Protein AF-A0A4S4LTD1-F1 (afdb_monomer_lite)

Structure (mmCIF, N/CA/C/O backbone):
data_AF-A0A4S4LTD1-F1
#
_entry.id   AF-A0A4S4LTD1-F1
#
loop_
_atom_site.group_PDB
_atom_site.id
_atom_site.type_symbol
_atom_site.label_atom_id
_atom_site.label_alt_id
_atom_site.label_comp_id
_atom_site.label_asym_id
_atom_site.label_entity_id
_atom_site.label_seq_id
_atom_site.pdbx_PDB_ins_code
_atom_site.Cartn_x
_atom_site.Cartn_y
_atom_site.Cartn_z
_atom_site.occupancy
_atom_site.B_iso_or_equiv
_atom_site.auth_seq_id
_atom_site.auth_comp_id
_atom_site.auth_asym_id
_atom_site.auth_atom_id
_atom_site.pdbx_PDB_model_num
ATOM 1 N N . MET A 1 1 ? -10.539 11.863 -0.160 1.00 62.84 1 MET A N 1
ATOM 2 C CA . MET A 1 1 ? -9.659 10.677 -0.014 1.00 62.84 1 MET A CA 1
ATOM 3 C C . MET A 1 1 ? -9.911 9.703 -1.154 1.00 62.84 1 MET A C 1
ATOM 5 O O . MET A 1 1 ? -11.044 9.626 -1.612 1.00 62.84 1 MET A O 1
ATOM 9 N N . ILE A 1 2 ? -8.894 8.943 -1.573 1.00 83.25 2 ILE A N 1
ATOM 10 C CA . ILE A 1 2 ? -8.996 7.973 -2.678 1.00 83.25 2 ILE A CA 1
ATOM 11 C C . ILE A 1 2 ? -10.036 6.868 -2.417 1.00 83.25 2 ILE A C 1
ATOM 13 O O . ILE A 1 2 ? -10.767 6.506 -3.326 1.00 83.25 2 ILE A O 1
ATOM 17 N N . ALA A 1 3 ? -10.186 6.401 -1.172 1.00 84.94 3 ALA A N 1
ATOM 18 C CA . ALA A 1 3 ? -11.131 5.336 -0.818 1.00 84.94 3 ALA A CA 1
ATOM 19 C C . ALA A 1 3 ? -12.598 5.679 -1.143 1.00 84.94 3 ALA A C 1
ATOM 21 O O . ALA A 1 3 ? -13.330 4.832 -1.649 1.00 84.94 3 ALA A O 1
ATOM 22 N N . LEU A 1 4 ? -13.011 6.934 -0.926 1.00 85.94 4 LEU A N 1
ATOM 23 C CA . LEU A 1 4 ? -14.359 7.403 -1.274 1.00 85.94 4 LEU A CA 1
ATOM 24 C C . LEU A 1 4 ? -14.576 7.414 -2.788 1.00 85.94 4 LEU A C 1
ATOM 26 O O . LEU A 1 4 ? -15.616 6.972 -3.261 1.00 85.94 4 LEU A O 1
ATOM 30 N N . PHE A 1 5 ? -13.573 7.861 -3.548 1.00 88.94 5 PHE A N 1
ATOM 31 C CA . PHE A 1 5 ? -13.622 7.822 -5.009 1.00 88.94 5 PHE A CA 1
ATOM 32 C C . PHE A 1 5 ? -13.743 6.381 -5.526 1.00 88.94 5 PHE A C 1
ATOM 34 O O . PHE A 1 5 ? -14.599 6.096 -6.356 1.00 88.94 5 PHE A O 1
ATOM 41 N N . LEU A 1 6 ? -12.937 5.458 -4.989 1.00 88.44 6 LEU A N 1
ATOM 42 C CA . LEU A 1 6 ? -12.991 4.037 -5.348 1.00 88.44 6 LEU A CA 1
ATOM 43 C C . LEU A 1 6 ? -14.348 3.405 -5.004 1.00 88.44 6 LEU A C 1
ATOM 45 O O . LEU A 1 6 ? -14.851 2.595 -5.779 1.00 88.44 6 LEU A O 1
ATOM 49 N N . SER A 1 7 ? -14.941 3.781 -3.869 1.00 88.62 7 SER A N 1
ATOM 50 C CA . SER A 1 7 ? -16.256 3.284 -3.440 1.00 88.62 7 SER A CA 1
ATOM 51 C C . SER A 1 7 ? -17.365 3.779 -4.359 1.00 88.62 7 SER A C 1
ATOM 53 O O . SER A 1 7 ? -18.156 2.982 -4.848 1.00 88.62 7 SER A O 1
ATOM 55 N N . HIS A 1 8 ? -17.361 5.074 -4.671 1.00 90.75 8 HIS A N 1
ATOM 56 C CA . HIS A 1 8 ? -18.335 5.672 -5.576 1.00 90.75 8 HIS A CA 1
ATOM 57 C C . HIS A 1 8 ? -18.272 5.055 -6.983 1.00 90.75 8 HIS A C 1
ATOM 59 O O . HIS A 1 8 ? -19.298 4.683 -7.541 1.00 90.75 8 HIS A O 1
ATOM 65 N N . MET A 1 9 ? -17.063 4.852 -7.523 1.00 90.00 9 MET A N 1
ATOM 66 C CA . MET A 1 9 ? -16.860 4.130 -8.788 1.00 90.00 9 MET A CA 1
ATOM 67 C C . MET A 1 9 ? -17.498 2.733 -8.759 1.00 90.00 9 MET A C 1
ATOM 69 O O . MET A 1 9 ? -18.161 2.335 -9.715 1.00 90.00 9 MET A O 1
ATOM 73 N N . TYR A 1 10 ? -17.315 2.002 -7.658 1.00 90.81 10 TYR A N 1
ATOM 74 C CA . TYR A 1 10 ? -17.865 0.659 -7.498 1.00 90.81 10 TYR A CA 1
ATOM 75 C C . TYR A 1 10 ? -19.398 0.659 -7.444 1.00 90.81 10 TYR A C 1
ATOM 77 O O . TYR A 1 10 ? -20.027 -0.170 -8.097 1.00 90.81 10 TYR A O 1
ATOM 85 N N . GLU A 1 11 ? -20.003 1.599 -6.713 1.00 90.44 11 GLU A N 1
ATOM 86 C CA . GLU A 1 11 ? -21.464 1.750 -6.625 1.00 90.44 11 GLU A CA 1
ATOM 87 C C . GLU A 1 11 ? -22.107 2.053 -7.986 1.00 90.44 11 GLU A C 1
ATOM 89 O O . GLU A 1 11 ? -23.220 1.610 -8.260 1.00 90.44 11 GLU A O 1
ATOM 94 N N . GLU A 1 12 ? -21.386 2.734 -8.875 1.00 93.00 12 GLU A N 1
ATOM 95 C CA . GLU A 1 12 ? -21.801 2.977 -10.260 1.00 93.00 12 GLU A CA 1
ATOM 96 C C . GLU A 1 12 ? -21.514 1.800 -11.212 1.00 93.00 12 GLU A C 1
ATOM 98 O O . GLU A 1 12 ? -21.673 1.923 -12.427 1.00 93.00 12 GLU A O 1
ATOM 103 N N . GLY A 1 13 ? -21.059 0.659 -10.690 1.00 87.50 13 GLY A N 1
ATOM 104 C CA . GLY A 1 13 ? -20.737 -0.532 -11.477 1.00 87.50 13 GLY A CA 1
ATOM 105 C C . GLY A 1 13 ? -19.420 -0.436 -12.255 1.00 87.50 13 GLY A C 1
ATOM 106 O O . GLY A 1 13 ? -19.176 -1.246 -13.150 1.00 87.50 13 GLY A O 1
ATOM 107 N N . ARG A 1 14 ? -18.554 0.537 -11.937 1.00 87.69 14 ARG A N 1
ATOM 108 C CA . ARG A 1 14 ? -17.248 0.721 -12.585 1.00 87.69 14 ARG A CA 1
ATOM 109 C C . ARG A 1 14 ? -16.154 0.013 -11.785 1.00 87.69 14 ARG A C 1
ATOM 111 O O . ARG A 1 14 ? -15.687 0.502 -10.756 1.00 87.69 14 ARG A O 1
ATOM 118 N N . LEU A 1 15 ? -15.732 -1.148 -12.281 1.00 86.44 15 LEU A N 1
ATOM 119 C CA . LEU A 1 15 ? -14.640 -1.935 -11.700 1.00 86.44 15 LEU A CA 1
ATOM 120 C C . LEU A 1 15 ? -13.267 -1.456 -12.184 1.00 86.44 15 LEU A C 1
ATOM 122 O O . LEU A 1 15 ? -13.142 -0.840 -13.242 1.00 86.44 15 LEU A O 1
ATOM 126 N N . ILE A 1 16 ? -12.230 -1.758 -11.402 1.00 88.06 16 ILE A N 1
ATOM 127 C CA . ILE A 1 16 ? -10.854 -1.363 -11.708 1.00 88.06 16 ILE A CA 1
ATOM 128 C C . ILE A 1 16 ? -10.097 -2.542 -12.304 1.00 88.06 16 ILE A C 1
ATOM 130 O O . ILE A 1 16 ? -9.999 -3.609 -11.706 1.00 88.06 16 ILE A O 1
ATOM 134 N N . THR A 1 17 ? -9.526 -2.316 -13.482 1.00 89.88 17 THR A N 1
ATOM 135 C CA . THR A 1 17 ? -8.736 -3.313 -14.212 1.00 89.88 17 THR A CA 1
ATOM 136 C C . THR A 1 17 ? -7.292 -3.393 -13.736 1.00 89.88 17 THR A C 1
ATOM 138 O O . THR A 1 17 ? -6.656 -4.437 -13.845 1.00 89.88 17 THR A O 1
ATOM 141 N N . GLY A 1 18 ? -6.748 -2.307 -13.188 1.00 91.00 18 GLY A N 1
ATOM 142 C CA . GLY A 1 18 ? -5.367 -2.310 -12.738 1.00 91.00 18 GLY A CA 1
ATOM 143 C C . GLY A 1 18 ? -4.981 -1.129 -11.871 1.00 91.00 18 GLY A C 1
ATOM 144 O O . GLY A 1 18 ? -5.566 -0.049 -11.958 1.00 91.00 18 GLY A O 1
ATOM 145 N N . VAL A 1 19 ? -3.960 -1.348 -11.049 1.00 92.75 19 VAL A N 1
ATOM 146 C CA . VAL A 1 19 ? -3.344 -0.337 -10.190 1.00 92.75 19 VAL A CA 1
ATOM 147 C C . VAL A 1 19 ? -1.862 -0.260 -10.525 1.00 92.75 19 VAL A C 1
ATOM 149 O O . VAL A 1 19 ? -1.170 -1.275 -10.569 1.00 92.75 19 VAL A O 1
ATOM 152 N N . ILE A 1 20 ? -1.363 0.954 -10.750 1.00 94.94 20 ILE A N 1
ATOM 153 C CA . ILE A 1 20 ? 0.058 1.198 -10.998 1.00 94.94 20 ILE A CA 1
ATOM 154 C C . ILE A 1 20 ? 0.653 1.866 -9.762 1.00 94.94 20 ILE A C 1
ATOM 156 O O . ILE A 1 20 ? 0.270 2.980 -9.406 1.00 94.94 20 ILE A O 1
ATOM 160 N N . PHE A 1 21 ? 1.612 1.200 -9.124 1.00 94.19 21 PHE A N 1
ATOM 161 C CA . PHE A 1 21 ? 2.424 1.769 -8.056 1.00 94.19 21 PHE A CA 1
ATOM 162 C C . PHE A 1 21 ? 3.759 2.246 -8.628 1.00 94.19 21 PHE A C 1
ATOM 164 O O . PHE A 1 21 ? 4.514 1.456 -9.189 1.00 94.19 21 PHE A O 1
ATOM 171 N N . LEU A 1 22 ? 4.066 3.534 -8.488 1.00 93.81 22 LEU A N 1
ATOM 172 C CA . LEU A 1 22 ? 5.309 4.115 -8.997 1.00 93.81 22 LEU A CA 1
ATOM 173 C C . LEU A 1 22 ? 6.374 4.182 -7.903 1.00 93.81 22 LEU A C 1
ATOM 175 O O . LEU A 1 22 ? 6.113 4.675 -6.806 1.00 93.81 22 LEU A O 1
ATOM 179 N N . TYR A 1 23 ? 7.591 3.746 -8.226 1.00 93.75 23 TYR A N 1
ATOM 180 C CA . TYR A 1 23 ? 8.742 3.801 -7.325 1.00 93.75 23 TYR A CA 1
ATOM 181 C C . TYR A 1 23 ? 9.971 4.395 -8.021 1.00 93.75 23 TYR A C 1
ATOM 183 O O . TYR A 1 23 ? 10.278 4.032 -9.153 1.00 93.75 23 TYR A O 1
ATOM 191 N N . ARG A 1 24 ? 10.706 5.288 -7.351 1.00 92.75 24 ARG A N 1
ATOM 192 C CA . ARG A 1 24 ? 11.930 5.890 -7.902 1.00 92.75 24 ARG A CA 1
ATOM 193 C C . ARG A 1 24 ? 13.130 5.003 -7.610 1.00 92.75 24 ARG A C 1
ATOM 195 O O . ARG A 1 24 ? 13.521 4.864 -6.458 1.00 92.75 24 ARG A O 1
ATOM 202 N N . ILE A 1 25 ? 13.766 4.460 -8.645 1.00 94.69 25 ILE A N 1
ATOM 203 C CA . ILE A 1 25 ? 14.959 3.615 -8.469 1.00 94.69 25 ILE A CA 1
ATOM 204 C C . ILE A 1 25 ? 16.193 4.418 -8.014 1.00 94.69 25 ILE A C 1
ATOM 206 O O . ILE A 1 25 ? 17.148 3.863 -7.465 1.00 94.69 25 ILE A O 1
ATOM 210 N N . SER A 1 26 ? 16.174 5.738 -8.231 1.00 90.38 26 SER A N 1
ATOM 211 C CA . SER A 1 26 ? 17.246 6.650 -7.831 1.00 90.38 26 SER A CA 1
ATOM 212 C C . SER A 1 26 ? 17.345 6.832 -6.315 1.00 90.38 26 SER A C 1
ATOM 214 O O . SER A 1 26 ? 18.426 7.168 -5.822 1.00 90.38 26 SER A O 1
ATOM 216 N N . ASP A 1 27 ? 16.289 6.514 -5.560 1.00 86.56 27 ASP A N 1
ATOM 217 C CA . ASP A 1 27 ? 16.299 6.601 -4.102 1.00 86.56 27 ASP A CA 1
ATOM 218 C C . ASP A 1 27 ? 17.326 5.623 -3.507 1.00 86.56 27 ASP A C 1
ATOM 220 O O . ASP A 1 27 ? 17.307 4.419 -3.751 1.00 86.56 27 ASP A O 1
ATOM 224 N N . VAL A 1 28 ? 18.270 6.162 -2.727 1.00 78.81 28 VAL A N 1
ATOM 225 C CA . VAL A 1 28 ? 19.400 5.398 -2.158 1.00 78.81 28 VAL A CA 1
ATOM 226 C C . VAL A 1 28 ? 18.937 4.394 -1.103 1.00 78.81 28 VAL A C 1
ATOM 228 O O . VAL A 1 28 ? 19.603 3.392 -0.853 1.00 78.81 28 VAL A O 1
ATOM 231 N N . ARG A 1 29 ? 17.804 4.672 -0.457 1.00 80.38 29 ARG A N 1
ATOM 232 C CA . ARG A 1 29 ? 17.188 3.822 0.560 1.00 80.38 29 ARG A CA 1
ATOM 233 C C . ARG A 1 29 ? 15.687 3.836 0.337 1.00 80.38 29 ARG A C 1
ATOM 235 O O . ARG A 1 29 ? 15.124 4.893 0.060 1.00 80.38 29 ARG A O 1
ATOM 242 N N . ILE A 1 30 ? 15.028 2.697 0.534 1.00 80.25 30 ILE A N 1
ATOM 243 C CA . ILE A 1 30 ? 13.586 2.734 0.762 1.00 80.25 30 ILE A CA 1
ATOM 244 C C . ILE A 1 30 ? 13.368 3.397 2.130 1.00 80.25 30 ILE A C 1
ATOM 246 O O . ILE A 1 30 ? 13.955 2.970 3.130 1.00 80.25 30 ILE A O 1
ATOM 250 N N . SER A 1 31 ? 12.553 4.444 2.182 1.00 81.00 31 SER A N 1
ATOM 251 C CA . SER A 1 31 ? 12.142 5.028 3.456 1.00 81.00 31 SER A CA 1
ATOM 252 C C . SER A 1 31 ? 11.029 4.192 4.087 1.00 81.00 31 SER A C 1
ATOM 254 O O . SER A 1 31 ? 10.291 3.480 3.395 1.00 81.00 31 SER A O 1
ATOM 256 N N . ASP A 1 32 ? 10.866 4.307 5.404 1.00 80.31 32 ASP A N 1
ATOM 257 C CA . ASP A 1 32 ? 9.738 3.685 6.103 1.00 80.31 32 ASP A CA 1
ATOM 258 C C . ASP A 1 32 ? 8.396 4.228 5.604 1.00 80.31 32 ASP A C 1
ATOM 260 O O . ASP A 1 32 ? 7.431 3.471 5.486 1.00 80.31 32 ASP A O 1
ATOM 264 N N . ALA A 1 33 ? 8.357 5.502 5.201 1.00 81.75 33 ALA A N 1
ATOM 265 C CA . ALA A 1 33 ? 7.201 6.105 4.550 1.00 81.75 33 ALA A CA 1
ATOM 266 C C . ALA A 1 33 ? 6.852 5.385 3.238 1.00 81.75 33 ALA A C 1
ATOM 268 O O . ALA A 1 33 ? 5.697 5.018 3.032 1.00 81.75 33 ALA A O 1
ATOM 269 N N . THR A 1 34 ? 7.832 5.099 2.372 1.00 83.12 34 THR A N 1
ATOM 270 C CA . THR A 1 34 ? 7.581 4.354 1.128 1.00 83.12 34 THR A CA 1
ATOM 271 C C . THR A 1 34 ? 7.126 2.922 1.396 1.00 83.12 34 THR A C 1
ATOM 273 O O . THR A 1 34 ? 6.191 2.458 0.741 1.00 83.12 34 THR A O 1
ATOM 276 N N . ARG A 1 35 ? 7.722 2.232 2.380 1.00 84.81 35 ARG A N 1
ATOM 277 C CA . ARG A 1 35 ? 7.264 0.892 2.793 1.00 84.81 35 ARG A CA 1
ATOM 278 C C . ARG A 1 35 ? 5.817 0.926 3.271 1.00 84.81 35 ARG A C 1
ATOM 280 O O . ARG A 1 35 ? 5.022 0.093 2.846 1.00 84.81 35 ARG A O 1
ATOM 287 N N . ARG A 1 36 ? 5.463 1.897 4.119 1.00 84.56 36 ARG A N 1
ATOM 288 C CA . ARG A 1 36 ? 4.096 2.070 4.628 1.00 84.56 36 ARG A CA 1
ATOM 289 C C . ARG A 1 36 ? 3.119 2.382 3.499 1.00 84.56 36 ARG A C 1
ATOM 291 O O . ARG A 1 36 ? 2.055 1.779 3.443 1.00 84.56 36 ARG A O 1
ATOM 298 N N . ASN A 1 37 ? 3.498 3.245 2.558 1.00 86.44 37 ASN A N 1
ATOM 299 C CA . ASN A 1 37 ? 2.664 3.553 1.396 1.00 86.44 37 ASN A CA 1
ATOM 300 C C . ASN A 1 37 ? 2.435 2.327 0.506 1.00 86.44 37 ASN A C 1
ATOM 302 O O . ASN A 1 37 ? 1.332 2.120 0.003 1.00 86.44 37 ASN A O 1
ATOM 306 N N . PHE A 1 38 ? 3.460 1.493 0.325 1.00 88.62 38 PHE A N 1
ATOM 307 C CA . PHE A 1 38 ? 3.310 0.254 -0.425 1.00 88.62 38 PHE A CA 1
ATOM 308 C C . PHE A 1 38 ? 2.419 -0.754 0.310 1.00 88.62 38 PHE A C 1
ATOM 310 O O . PHE A 1 38 ? 1.501 -1.295 -0.301 1.00 88.62 38 PHE A O 1
ATOM 317 N N . ARG A 1 39 ? 2.605 -0.940 1.626 1.00 89.00 39 ARG A N 1
ATOM 318 C CA . ARG A 1 39 ? 1.704 -1.769 2.445 1.00 89.00 39 ARG A CA 1
ATOM 319 C C . ARG A 1 39 ? 0.262 -1.287 2.358 1.00 89.00 39 ARG A C 1
ATOM 321 O O . ARG A 1 39 ? -0.638 -2.094 2.147 1.00 89.00 39 ARG A O 1
ATOM 328 N N . LEU A 1 40 ? 0.038 0.023 2.426 1.00 88.75 40 LEU A N 1
ATOM 329 C CA . LEU A 1 40 ? -1.285 0.606 2.235 1.00 88.75 40 LEU A CA 1
ATOM 330 C C . LEU A 1 40 ? -1.862 0.271 0.852 1.00 88.75 40 LEU A C 1
ATOM 332 O O . LEU A 1 40 ? -3.018 -0.130 0.763 1.00 88.75 40 LEU A O 1
ATOM 336 N N . CYS A 1 41 ? -1.067 0.386 -0.215 1.00 89.25 41 CYS A N 1
ATOM 337 C CA . CYS A 1 41 ? -1.477 -0.011 -1.564 1.00 89.25 41 CYS A CA 1
ATOM 338 C C . CYS A 1 41 ? -1.899 -1.490 -1.617 1.00 89.25 41 CYS A C 1
ATOM 340 O O . CYS A 1 41 ? -2.968 -1.806 -2.145 1.00 89.25 41 CYS A O 1
ATOM 342 N N . GLN A 1 42 ? -1.120 -2.381 -0.993 1.00 90.88 42 GLN A N 1
ATOM 343 C CA . GLN A 1 42 ? -1.461 -3.802 -0.880 1.00 90.88 42 GLN A CA 1
ATOM 344 C C . GLN A 1 42 ? -2.793 -3.999 -0.148 1.00 90.88 42 GLN A C 1
ATOM 346 O O . GLN A 1 42 ? -3.665 -4.706 -0.646 1.00 90.88 42 GLN A O 1
ATOM 351 N N . LYS A 1 43 ? -2.996 -3.320 0.990 1.00 91.50 43 LYS A N 1
ATOM 352 C CA . LYS A 1 43 ? -4.242 -3.410 1.770 1.00 91.50 43 LYS A CA 1
ATOM 353 C C . LYS A 1 43 ? -5.457 -2.837 1.044 1.00 91.50 43 LYS A C 1
ATOM 355 O O . LYS A 1 43 ? -6.552 -3.361 1.215 1.00 91.50 43 LYS A O 1
ATOM 360 N N . LEU A 1 44 ? -5.281 -1.797 0.229 1.00 90.62 44 LEU A N 1
ATOM 361 C CA . LEU A 1 44 ? -6.354 -1.231 -0.591 1.00 90.62 44 LEU A CA 1
ATOM 362 C C . LEU A 1 44 ? -6.801 -2.204 -1.683 1.00 90.62 44 LEU A C 1
ATOM 364 O O . LEU A 1 44 ? -8.003 -2.365 -1.896 1.00 90.62 44 LEU A O 1
ATOM 368 N N . CYS A 1 45 ? -5.847 -2.840 -2.365 1.00 90.88 45 CYS A N 1
ATOM 369 C CA . CYS A 1 45 ? -6.144 -3.755 -3.463 1.00 90.88 45 CYS A CA 1
ATOM 370 C C . CYS A 1 45 ? -6.644 -5.115 -2.962 1.00 90.88 45 CYS A C 1
ATOM 372 O O . CYS A 1 45 ? -7.588 -5.660 -3.536 1.00 90.88 45 CYS A O 1
ATOM 374 N N . GLY A 1 46 ? -6.062 -5.614 -1.870 1.00 89.94 46 GLY A N 1
ATOM 375 C CA . GLY A 1 46 ? -6.266 -6.960 -1.346 1.00 89.94 46 GLY A CA 1
ATOM 376 C C . GLY A 1 46 ? -5.285 -7.967 -1.941 1.00 89.94 46 GLY A C 1
ATOM 377 O O . GLY A 1 46 ? -4.945 -7.893 -3.121 1.00 89.94 46 GLY A O 1
ATOM 378 N N . ASP A 1 47 ? -4.868 -8.931 -1.123 1.00 82.38 47 ASP A N 1
ATOM 379 C CA . ASP A 1 47 ? -3.854 -9.933 -1.481 1.00 82.38 47 ASP A CA 1
ATOM 380 C C . ASP A 1 47 ? -4.279 -10.804 -2.684 1.00 82.38 47 ASP A C 1
ATOM 382 O O . ASP A 1 47 ? -3.450 -11.264 -3.463 1.00 82.38 47 ASP A O 1
ATOM 386 N N . THR A 1 48 ? -5.587 -10.986 -2.898 1.00 81.44 48 THR A N 1
ATOM 387 C CA . THR A 1 48 ? -6.132 -11.766 -4.024 1.00 81.44 48 THR A CA 1
ATOM 388 C C . THR A 1 48 ? -6.051 -11.053 -5.371 1.00 81.44 48 THR A C 1
ATOM 390 O O . THR A 1 48 ? -6.176 -11.705 -6.398 1.00 81.44 48 THR A O 1
ATOM 393 N N . ASN A 1 49 ? -5.858 -9.731 -5.381 1.00 87.62 49 ASN A N 1
ATOM 394 C CA . ASN A 1 49 ? -5.922 -8.905 -6.591 1.00 87.62 49 ASN A CA 1
ATOM 395 C C . ASN A 1 49 ? -4.546 -8.351 -6.987 1.00 87.62 49 ASN A C 1
ATOM 397 O O . ASN A 1 49 ? -4.453 -7.400 -7.767 1.00 87.62 49 ASN A O 1
ATOM 401 N N . MET A 1 50 ? -3.465 -8.901 -6.426 1.00 92.12 50 MET A N 1
ATOM 402 C CA . MET A 1 50 ? -2.105 -8.462 -6.743 1.00 92.12 50 MET A CA 1
ATOM 403 C C . MET A 1 50 ? -1.746 -8.701 -8.211 1.00 92.12 50 MET A C 1
ATOM 405 O O . MET A 1 50 ? -0.943 -7.952 -8.758 1.00 92.12 50 MET A O 1
ATOM 409 N N . GLU A 1 51 ? -2.397 -9.646 -8.894 1.00 92.75 51 GLU A N 1
ATOM 410 C CA . GLU A 1 51 ? -2.247 -9.824 -10.341 1.00 92.75 51 GLU A CA 1
ATOM 411 C C . GLU A 1 51 ? -2.641 -8.577 -11.149 1.00 92.75 51 GLU A C 1
ATOM 413 O O . GLU A 1 51 ? -2.073 -8.338 -12.211 1.00 92.75 51 GLU A O 1
ATOM 418 N N . ASN A 1 52 ? -3.535 -7.720 -10.645 1.00 93.38 52 ASN A N 1
ATOM 419 C CA . ASN A 1 52 ? -3.915 -6.450 -11.272 1.00 93.38 52 ASN A CA 1
ATOM 420 C C . ASN A 1 52 ? -2.982 -5.288 -10.876 1.00 93.38 52 ASN A C 1
ATOM 422 O O . ASN A 1 52 ? -3.231 -4.140 -11.250 1.00 93.38 52 ASN A O 1
ATOM 426 N N . VAL A 1 53 ? -1.906 -5.550 -10.129 1.00 94.25 53 VAL A N 1
ATOM 427 C CA . VAL A 1 53 ? -0.961 -4.529 -9.668 1.00 94.25 53 VAL A CA 1
ATOM 428 C C . VAL A 1 53 ? 0.323 -4.566 -10.493 1.00 94.25 53 VAL A C 1
ATOM 430 O O . VAL A 1 53 ? 0.978 -5.599 -10.640 1.00 94.25 53 VAL A O 1
ATOM 433 N N . VAL A 1 54 ? 0.722 -3.401 -10.997 1.00 96.19 54 VAL A N 1
ATOM 434 C CA . VAL A 1 54 ? 2.027 -3.185 -11.625 1.00 96.19 54 VAL A CA 1
ATOM 435 C C . VAL A 1 54 ? 2.835 -2.213 -10.780 1.00 96.19 54 VAL A C 1
ATOM 437 O O . VAL A 1 54 ? 2.434 -1.077 -10.543 1.00 96.19 54 VAL A O 1
ATOM 440 N N . ILE A 1 55 ? 4.009 -2.652 -10.354 1.00 96.12 55 ILE A N 1
ATOM 441 C CA . ILE A 1 55 ? 5.023 -1.845 -9.694 1.00 96.12 55 ILE A CA 1
ATOM 442 C C . ILE A 1 55 ? 5.964 -1.340 -10.786 1.00 96.12 55 ILE A C 1
ATOM 444 O O . ILE A 1 55 ? 6.756 -2.096 -11.345 1.00 96.12 55 ILE A O 1
ATOM 448 N N . ALA A 1 56 ? 5.858 -0.060 -11.122 1.00 97.00 56 ALA A N 1
ATOM 449 C CA . ALA A 1 56 ? 6.653 0.567 -12.164 1.00 97.00 56 ALA A CA 1
ATOM 450 C C . ALA A 1 56 ? 7.793 1.391 -11.549 1.00 97.00 56 ALA A C 1
ATOM 452 O O . ALA A 1 56 ? 7.572 2.418 -10.901 1.00 97.00 56 ALA A O 1
ATOM 453 N N . THR A 1 57 ? 9.030 0.947 -11.769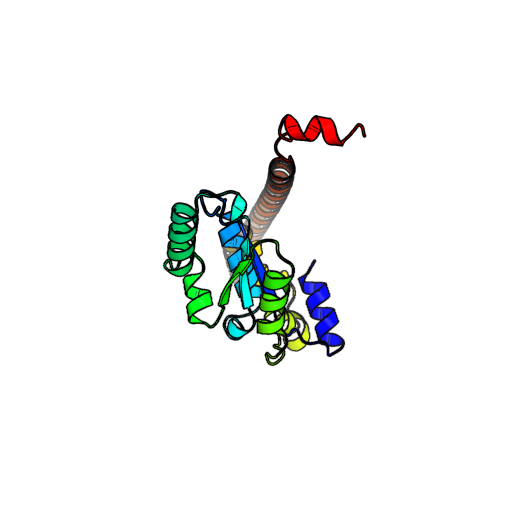 1.00 96.12 57 THR A N 1
ATOM 454 C CA . THR A 1 57 ? 10.233 1.673 -11.355 1.00 96.12 57 THR A CA 1
ATOM 455 C C . THR A 1 57 ? 10.563 2.765 -12.370 1.00 96.12 57 THR A C 1
ATOM 457 O O . THR A 1 57 ? 10.582 2.519 -13.574 1.00 96.12 57 THR A O 1
ATOM 460 N N . ASN A 1 58 ? 10.819 3.986 -11.913 1.00 95.12 58 ASN A N 1
ATOM 461 C CA . ASN A 1 58 ? 11.172 5.136 -12.748 1.00 95.12 58 ASN A CA 1
ATOM 462 C C . ASN A 1 58 ? 12.473 5.796 -12.245 1.00 95.12 58 ASN A C 1
ATOM 464 O O . ASN A 1 58 ? 13.162 5.244 -11.397 1.00 95.12 58 ASN A O 1
ATOM 468 N N . MET A 1 59 ? 12.838 6.961 -12.782 1.00 93.69 59 MET A N 1
ATOM 469 C CA . MET A 1 59 ? 14.110 7.676 -12.533 1.00 93.69 59 MET A CA 1
ATOM 470 C C . MET A 1 59 ? 15.380 6.901 -12.911 1.00 93.69 59 MET A C 1
ATOM 472 O O . MET A 1 59 ? 16.464 7.209 -12.429 1.00 93.69 59 MET A O 1
ATOM 476 N N . TRP A 1 60 ? 15.273 5.964 -13.857 1.00 95.06 60 TRP A N 1
ATOM 477 C CA . TRP A 1 60 ? 16.403 5.178 -14.368 1.00 95.06 60 TRP A CA 1
ATOM 478 C C . TRP A 1 60 ? 17.536 6.017 -14.979 1.00 95.06 60 TRP A C 1
ATOM 480 O O . TRP A 1 60 ? 18.682 5.601 -14.930 1.00 95.06 60 TRP A O 1
ATOM 490 N N . GLY A 1 61 ? 17.245 7.215 -15.498 1.00 92.88 61 GLY A N 1
ATOM 491 C CA . GLY A 1 61 ? 18.269 8.139 -16.009 1.00 92.88 61 GLY A CA 1
ATOM 492 C C . GLY A 1 61 ? 19.052 8.904 -14.931 1.00 92.88 61 GLY A C 1
ATOM 493 O O . GLY A 1 61 ? 19.906 9.711 -15.274 1.00 92.88 61 GLY A O 1
ATOM 494 N N . GLN A 1 62 ? 18.739 8.704 -13.645 1.00 92.50 62 GLN A N 1
ATOM 495 C CA . GLN A 1 62 ? 19.375 9.398 -12.513 1.00 92.50 62 GLN A CA 1
ATOM 496 C C . GLN A 1 62 ? 20.257 8.477 -11.658 1.00 92.50 62 GLN A C 1
ATOM 498 O O . GLN A 1 62 ? 20.749 8.892 -10.611 1.00 92.50 62 GLN A O 1
ATOM 503 N N . VAL A 1 63 ? 20.425 7.221 -12.062 1.00 93.38 63 VAL A N 1
ATOM 504 C CA . VAL A 1 63 ? 21.259 6.243 -11.366 1.00 93.38 63 VAL A CA 1
ATOM 505 C C . VAL A 1 63 ? 22.151 5.546 -12.381 1.00 93.38 63 VAL A C 1
ATOM 507 O O . VAL A 1 63 ? 21.772 5.386 -13.540 1.00 93.38 63 VAL A O 1
ATOM 510 N N . ASP A 1 64 ? 23.333 5.133 -11.939 1.00 95.94 64 ASP A N 1
ATOM 511 C CA . ASP A 1 64 ? 24.170 4.240 -12.727 1.00 95.94 64 ASP A CA 1
ATOM 512 C C . ASP A 1 64 ? 23.405 2.932 -13.054 1.00 95.94 64 ASP A C 1
ATOM 514 O O . ASP A 1 64 ? 22.721 2.406 -12.164 1.00 95.94 64 ASP A O 1
ATOM 518 N N . PRO A 1 65 ? 23.467 2.408 -14.295 1.00 94.81 65 PRO A N 1
ATOM 519 C CA . PRO A 1 65 ? 22.702 1.229 -14.700 1.00 94.81 65 PRO A CA 1
ATOM 520 C C . PRO A 1 65 ? 22.935 -0.009 -13.828 1.00 94.81 65 PRO A C 1
ATOM 522 O O . PRO A 1 65 ? 21.966 -0.702 -13.503 1.00 94.81 65 PRO A O 1
ATOM 525 N N . ASP A 1 66 ? 24.177 -0.264 -13.412 1.00 96.38 66 ASP A N 1
ATOM 526 C CA . ASP A 1 66 ? 24.524 -1.442 -12.613 1.00 96.38 66 ASP A CA 1
ATOM 527 C C . ASP A 1 66 ? 24.001 -1.287 -11.183 1.00 96.38 66 ASP A C 1
ATOM 529 O O . ASP A 1 66 ? 23.414 -2.211 -10.611 1.00 96.38 66 ASP A O 1
ATOM 533 N N . VAL A 1 67 ? 24.114 -0.076 -10.627 1.00 94.62 67 VAL A N 1
ATOM 534 C CA . VAL A 1 67 ? 23.540 0.259 -9.317 1.00 94.62 67 VAL A CA 1
ATOM 535 C C . VAL A 1 67 ? 22.013 0.151 -9.343 1.00 94.62 67 VAL A C 1
ATOM 537 O O . VAL A 1 67 ? 21.417 -0.415 -8.424 1.00 94.62 67 VAL A O 1
ATOM 540 N N . GLY A 1 68 ? 21.363 0.668 -10.387 1.00 95.31 68 GLY A N 1
ATOM 541 C CA . GLY A 1 68 ? 19.913 0.583 -10.560 1.00 95.31 68 GLY A CA 1
ATOM 542 C C . GLY A 1 68 ? 19.427 -0.862 -10.681 1.00 95.31 68 GLY A C 1
ATOM 543 O O . GLY A 1 68 ? 18.449 -1.238 -10.034 1.00 95.31 68 GLY A O 1
ATOM 544 N N . ALA A 1 69 ? 20.137 -1.694 -11.449 1.00 96.00 69 ALA A N 1
ATOM 545 C CA . ALA A 1 69 ? 19.827 -3.115 -11.588 1.00 96.00 69 ALA A CA 1
ATOM 546 C C . ALA A 1 69 ? 19.985 -3.872 -10.259 1.00 96.00 69 ALA A C 1
ATOM 548 O O . ALA A 1 69 ? 19.103 -4.647 -9.888 1.00 96.00 69 ALA A O 1
ATOM 549 N N . ALA A 1 70 ? 21.055 -3.608 -9.503 1.00 94.94 70 ALA A N 1
ATOM 550 C CA . ALA A 1 70 ? 21.252 -4.199 -8.180 1.00 94.94 70 ALA A CA 1
ATOM 551 C C . ALA A 1 70 ? 20.125 -3.820 -7.203 1.00 94.94 70 ALA A C 1
ATOM 553 O O . ALA A 1 70 ? 19.618 -4.681 -6.482 1.00 94.94 70 ALA A O 1
ATOM 554 N N . ARG A 1 71 ? 19.677 -2.556 -7.216 1.00 94.56 71 ARG A N 1
ATOM 555 C CA . ARG A 1 71 ? 18.538 -2.097 -6.401 1.00 94.56 71 ARG A CA 1
ATOM 556 C C . ARG A 1 71 ? 17.229 -2.761 -6.807 1.00 94.56 71 ARG A C 1
ATOM 558 O O . ARG A 1 71 ? 16.463 -3.162 -5.940 1.00 94.56 71 ARG A O 1
ATOM 565 N N . GLU A 1 72 ? 16.961 -2.899 -8.102 1.00 95.75 72 GLU A N 1
ATOM 566 C CA . GLU A 1 72 ? 15.754 -3.580 -8.583 1.00 95.75 72 GLU A CA 1
ATOM 567 C C . GLU A 1 72 ? 15.712 -5.044 -8.128 1.00 95.75 72 GLU A C 1
ATOM 569 O O . GLU A 1 72 ? 14.683 -5.502 -7.627 1.00 95.75 72 GLU A O 1
ATOM 574 N N . LEU A 1 73 ? 16.842 -5.752 -8.223 1.00 95.19 73 LEU A N 1
ATOM 575 C CA . LEU A 1 73 ? 16.975 -7.113 -7.703 1.00 95.19 73 LEU A CA 1
ATOM 576 C C . LEU A 1 73 ? 16.716 -7.163 -6.196 1.00 95.19 73 LEU A C 1
ATOM 578 O O . LEU A 1 73 ? 15.994 -8.036 -5.719 1.00 95.19 73 LEU A O 1
ATOM 582 N N . GLU A 1 74 ? 17.261 -6.209 -5.443 1.00 93.31 74 GLU A N 1
ATOM 583 C CA . GLU A 1 74 ? 17.035 -6.114 -4.004 1.00 93.31 74 GLU A CA 1
ATOM 584 C C . GLU A 1 74 ? 15.545 -5.924 -3.676 1.00 93.31 74 GLU A C 1
ATOM 586 O O . GLU A 1 74 ? 15.003 -6.651 -2.839 1.00 93.31 74 GLU A O 1
ATOM 591 N N . LEU A 1 75 ? 14.873 -4.997 -4.373 1.00 92.94 75 LEU A N 1
ATOM 592 C CA . LEU A 1 75 ? 13.440 -4.705 -4.237 1.00 92.94 75 LEU A CA 1
ATOM 593 C C . LEU A 1 75 ? 12.570 -5.936 -4.507 1.00 92.94 75 LEU A C 1
ATOM 595 O O . LEU A 1 75 ? 11.587 -6.161 -3.795 1.00 92.94 75 LEU A O 1
ATOM 599 N N . ALA A 1 76 ? 12.944 -6.743 -5.500 1.00 94.81 76 ALA A N 1
ATOM 600 C CA . ALA A 1 76 ? 12.248 -7.976 -5.848 1.00 94.81 76 ALA A CA 1
ATOM 601 C C . ALA A 1 76 ? 12.532 -9.135 -4.873 1.00 94.81 76 ALA A C 1
ATOM 603 O O . ALA A 1 76 ? 11.701 -10.030 -4.729 1.00 94.81 76 ALA A O 1
ATOM 604 N N . ALA A 1 77 ? 13.689 -9.138 -4.203 1.00 93.38 77 ALA A N 1
ATOM 605 C CA . ALA A 1 77 ? 14.168 -10.288 -3.437 1.00 93.38 77 ALA A CA 1
ATOM 606 C C . ALA A 1 77 ? 13.810 -10.274 -1.944 1.00 93.38 77 ALA A C 1
ATOM 608 O O . ALA A 1 77 ? 13.797 -11.347 -1.332 1.00 93.38 77 ALA A O 1
ATOM 609 N N . LYS A 1 78 ? 13.547 -9.109 -1.336 1.00 90.00 78 LYS A N 1
ATOM 610 C CA . LYS A 1 78 ? 13.314 -9.005 0.118 1.00 90.00 78 LYS A CA 1
ATOM 611 C C . LYS A 1 78 ? 11.831 -8.962 0.482 1.00 90.00 78 LYS A C 1
ATOM 613 O O . LYS A 1 78 ? 11.080 -8.150 -0.053 1.00 90.00 78 LYS A O 1
ATOM 618 N N . ASP A 1 79 ? 11.449 -9.738 1.498 1.00 87.56 79 ASP A N 1
ATOM 619 C CA . ASP A 1 79 ? 10.076 -9.781 2.037 1.00 87.56 79 ASP A CA 1
ATOM 620 C C . ASP A 1 79 ? 9.624 -8.452 2.654 1.00 87.56 79 ASP A C 1
ATOM 622 O O . ASP A 1 79 ? 8.436 -8.173 2.760 1.00 87.56 79 ASP A O 1
ATOM 626 N N . THR A 1 80 ? 10.573 -7.593 3.025 1.00 83.44 80 THR A N 1
ATOM 627 C CA . THR A 1 80 ? 10.273 -6.247 3.532 1.00 83.44 80 THR A CA 1
ATOM 628 C C . THR A 1 80 ? 10.001 -5.222 2.418 1.00 83.44 80 THR A C 1
ATOM 630 O O . THR A 1 80 ? 9.697 -4.066 2.724 1.00 83.44 80 THR A O 1
ATOM 633 N N . PHE A 1 81 ? 10.142 -5.619 1.146 1.00 88.25 81 PHE A N 1
ATOM 634 C CA . PHE A 1 81 ? 9.930 -4.796 -0.048 1.00 88.25 81 PHE A CA 1
ATOM 635 C C . PHE A 1 81 ? 8.784 -5.360 -0.909 1.00 88.25 81 PHE A C 1
ATOM 637 O O . PHE A 1 81 ? 7.678 -5.551 -0.410 1.00 88.25 81 PHE A O 1
ATOM 644 N N . PHE A 1 82 ? 9.017 -5.598 -2.206 1.00 92.25 82 PHE A N 1
ATOM 645 C CA . PHE A 1 82 ? 7.975 -5.960 -3.166 1.00 92.25 82 PHE A CA 1
ATOM 646 C C . PHE A 1 82 ? 7.788 -7.464 -3.319 1.00 92.25 82 PHE A C 1
ATOM 648 O O . PHE A 1 82 ? 6.746 -7.882 -3.819 1.00 92.25 82 PHE A O 1
ATOM 655 N N . ARG A 1 83 ? 8.731 -8.283 -2.833 1.00 93.25 83 ARG A N 1
ATOM 656 C CA . ARG A 1 83 ? 8.664 -9.748 -2.920 1.00 93.25 83 ARG A CA 1
ATOM 657 C C . ARG A 1 83 ? 7.293 -10.337 -2.564 1.00 93.25 83 ARG A C 1
ATOM 659 O O . ARG A 1 83 ? 6.812 -11.141 -3.359 1.00 93.25 83 ARG A O 1
ATOM 666 N N . PRO A 1 84 ? 6.619 -9.948 -1.461 1.00 92.12 84 PRO A N 1
ATOM 667 C CA . PRO A 1 84 ? 5.325 -10.539 -1.127 1.00 92.12 84 PRO A CA 1
ATOM 668 C C . PRO A 1 84 ? 4.256 -10.271 -2.193 1.00 92.12 84 PRO A C 1
ATOM 670 O O . PRO A 1 84 ? 3.479 -11.162 -2.511 1.00 92.12 84 PRO A O 1
ATOM 673 N N . ALA A 1 85 ? 4.249 -9.074 -2.789 1.00 92.75 85 ALA A N 1
ATOM 674 C CA . ALA A 1 85 ? 3.317 -8.739 -3.865 1.00 92.75 85 ALA A CA 1
ATOM 675 C C . ALA A 1 85 ? 3.646 -9.499 -5.154 1.00 92.75 85 ALA A C 1
ATOM 677 O O . ALA A 1 85 ? 2.745 -9.985 -5.832 1.00 92.75 85 ALA A O 1
ATOM 678 N N . LEU A 1 86 ? 4.938 -9.635 -5.476 1.00 94.94 86 LEU A N 1
ATOM 679 C CA . LEU A 1 86 ? 5.386 -10.382 -6.654 1.00 94.94 86 LEU A CA 1
ATOM 680 C C . LEU A 1 86 ? 5.006 -11.866 -6.554 1.00 94.94 86 LEU A C 1
ATOM 682 O O . LEU A 1 86 ? 4.562 -12.450 -7.537 1.00 94.94 86 LEU A O 1
ATOM 686 N N . LEU A 1 87 ? 5.101 -12.462 -5.359 1.00 94.50 87 LEU A N 1
ATOM 687 C CA . LEU A 1 87 ? 4.644 -13.836 -5.107 1.00 94.50 87 LEU A CA 1
ATOM 688 C C . LEU A 1 87 ? 3.128 -14.009 -5.287 1.00 94.50 87 LEU A C 1
ATOM 690 O O . LEU A 1 87 ? 2.677 -15.113 -5.577 1.00 94.50 87 LEU A O 1
ATOM 694 N N . GLN A 1 88 ? 2.353 -12.934 -5.139 1.00 92.94 88 GLN A N 1
ATOM 695 C CA . GLN A 1 88 ? 0.902 -12.913 -5.343 1.00 92.94 88 GLN A CA 1
ATOM 696 C C . GLN A 1 88 ? 0.505 -12.472 -6.768 1.00 92.94 88 GLN A C 1
ATOM 698 O O . GLN A 1 88 ? -0.671 -12.250 -7.042 1.00 92.94 88 GLN A O 1
ATOM 703 N N . GLY A 1 89 ? 1.467 -12.352 -7.691 1.00 93.25 89 GLY A N 1
ATOM 704 C CA . GLY A 1 89 ? 1.208 -12.090 -9.110 1.00 93.25 89 GLY A CA 1
ATOM 705 C C . GLY A 1 89 ? 1.394 -10.641 -9.562 1.00 93.25 89 GLY A C 1
ATOM 706 O O . GLY A 1 89 ? 1.211 -10.358 -10.748 1.00 93.25 89 GLY A O 1
ATOM 707 N N . ALA A 1 90 ? 1.796 -9.726 -8.672 1.00 94.88 90 ALA A N 1
ATOM 708 C CA . ALA A 1 90 ? 2.149 -8.370 -9.086 1.00 94.88 90 ALA A CA 1
ATOM 709 C C . ALA A 1 90 ? 3.362 -8.376 -10.026 1.00 94.88 90 ALA A C 1
ATOM 711 O O . ALA A 1 90 ? 4.256 -9.217 -9.926 1.00 94.88 90 ALA A O 1
ATOM 712 N N . GLN A 1 91 ? 3.416 -7.403 -10.931 1.00 95.50 91 GLN A N 1
ATOM 713 C CA . GLN A 1 91 ? 4.504 -7.283 -11.904 1.00 95.50 91 GLN A CA 1
ATOM 714 C C . GLN A 1 91 ? 5.455 -6.154 -11.515 1.00 95.50 91 GLN A C 1
ATOM 716 O O . GLN A 1 91 ? 5.002 -5.063 -11.186 1.00 95.50 91 GLN A O 1
ATOM 721 N N . LEU A 1 92 ? 6.766 -6.385 -11.608 1.00 96.38 92 LEU A N 1
ATOM 722 C CA . LEU A 1 92 ? 7.786 -5.339 -11.496 1.00 96.38 92 LEU A CA 1
ATOM 723 C C . LEU A 1 92 ? 8.297 -4.985 -12.894 1.00 96.38 92 LEU A C 1
ATOM 725 O O . LEU A 1 92 ? 8.780 -5.857 -13.612 1.00 96.38 92 LEU A O 1
ATOM 729 N N . VAL A 1 93 ? 8.180 -3.719 -13.289 1.00 96.56 93 VAL A N 1
ATOM 730 C CA . VAL A 1 93 ? 8.523 -3.256 -14.643 1.00 96.56 93 VAL A CA 1
ATOM 731 C C . VAL A 1 93 ? 9.277 -1.932 -14.610 1.00 96.56 93 VAL A C 1
ATOM 733 O O . VAL A 1 93 ? 9.071 -1.106 -13.723 1.00 96.56 93 VAL A O 1
ATOM 736 N N . ARG A 1 94 ? 10.121 -1.691 -15.618 1.00 96.81 94 ARG A N 1
ATOM 737 C CA . ARG A 1 94 ? 10.881 -0.442 -15.760 1.00 96.81 94 ARG A CA 1
ATOM 738 C C . ARG A 1 94 ? 10.155 0.556 -16.658 1.00 96.81 94 ARG A C 1
ATOM 740 O O . ARG A 1 94 ? 9.912 0.291 -17.837 1.00 96.81 94 ARG A O 1
ATOM 747 N N . HIS A 1 95 ? 9.873 1.740 -16.128 1.00 96.62 95 HIS A N 1
ATOM 748 C CA . HIS A 1 95 ? 9.417 2.891 -16.894 1.00 96.62 95 HIS A CA 1
ATOM 749 C C . HIS A 1 95 ? 10.594 3.814 -17.237 1.00 96.62 95 HIS A C 1
ATOM 751 O O . HIS A 1 95 ? 11.222 4.412 -16.364 1.00 96.62 95 HIS A O 1
ATOM 757 N N . HIS A 1 96 ? 10.864 3.972 -18.533 1.00 92.38 96 HIS A N 1
ATOM 758 C CA . HIS A 1 96 ? 12.033 4.691 -19.049 1.00 92.38 96 HIS A CA 1
ATOM 759 C C . HIS A 1 96 ? 11.720 6.143 -19.458 1.00 92.38 96 HIS A C 1
ATOM 761 O O . HIS A 1 96 ? 12.421 6.702 -20.293 1.00 92.38 96 HIS A O 1
ATOM 767 N N . TYR A 1 97 ? 10.640 6.743 -18.937 1.00 90.00 97 TYR A N 1
ATOM 768 C CA . TYR A 1 97 ? 10.133 8.067 -19.356 1.00 90.00 97 TYR A CA 1
ATOM 769 C C . TYR A 1 97 ? 9.812 8.194 -20.847 1.00 90.00 97 TYR A C 1
ATOM 771 O O . TYR A 1 97 ? 9.772 9.288 -21.402 1.00 90.00 97 TYR A O 1
ATOM 779 N N . THR A 1 98 ? 9.547 7.071 -21.510 1.00 94.56 98 THR A N 1
ATOM 780 C CA . THR A 1 98 ? 9.134 7.053 -22.912 1.00 94.56 98 THR A CA 1
ATOM 781 C C . THR A 1 98 ? 7.661 6.703 -23.031 1.00 94.56 98 THR A C 1
ATOM 783 O O . THR A 1 98 ? 7.144 5.877 -22.270 1.00 94.56 98 THR A O 1
ATOM 786 N N . LEU A 1 99 ? 7.000 7.258 -24.050 1.00 95.25 99 LEU A N 1
ATOM 787 C CA . LEU A 1 99 ? 5.625 6.895 -24.397 1.00 95.25 99 LEU A CA 1
ATOM 788 C C . LEU A 1 99 ? 5.478 5.385 -24.645 1.00 95.25 99 LEU A C 1
ATOM 790 O O . LEU A 1 99 ? 4.482 4.794 -24.242 1.00 95.25 99 LEU A O 1
ATOM 794 N N . GLY A 1 100 ? 6.482 4.756 -25.266 1.00 96.06 100 GLY A N 1
ATOM 795 C CA . GLY A 1 100 ? 6.500 3.310 -25.502 1.00 96.06 100 GLY A CA 1
ATOM 796 C C . GLY A 1 100 ? 6.448 2.509 -24.201 1.00 96.06 100 GLY A C 1
ATOM 797 O O . GLY A 1 100 ? 5.574 1.664 -24.039 1.00 96.06 100 GLY A O 1
ATOM 798 N N . SER A 1 101 ? 7.312 2.825 -23.230 1.00 94.25 101 SER A N 1
ATOM 799 C CA . SER A 1 101 ? 7.290 2.125 -21.938 1.00 94.25 101 SER A CA 1
ATOM 800 C C . SER A 1 101 ? 5.989 2.358 -21.159 1.00 94.25 101 SER A C 1
ATOM 802 O O . SER A 1 101 ? 5.472 1.418 -20.569 1.00 94.25 101 SER A O 1
ATOM 804 N N . ALA A 1 102 ? 5.413 3.566 -21.205 1.00 94.56 102 ALA A N 1
ATOM 805 C CA . ALA A 1 102 ? 4.114 3.840 -20.585 1.00 94.56 102 ALA A CA 1
ATOM 806 C C . ALA A 1 102 ? 2.977 3.028 -21.231 1.00 94.56 102 ALA A C 1
ATOM 808 O O . ALA A 1 102 ? 2.157 2.444 -20.527 1.00 94.56 102 ALA A O 1
ATOM 809 N N . ARG A 1 103 ? 2.947 2.942 -22.568 1.00 95.69 103 ARG A N 1
ATOM 810 C CA . ARG A 1 103 ? 1.957 2.134 -23.297 1.00 95.69 103 ARG A CA 1
ATOM 811 C C . ARG A 1 103 ? 2.068 0.653 -22.962 1.00 95.69 103 ARG A C 1
ATOM 813 O O . ARG A 1 103 ? 1.040 0.035 -22.723 1.00 95.69 103 ARG A O 1
ATOM 820 N N . ASN A 1 104 ? 3.283 0.115 -22.880 1.00 94.19 104 ASN A N 1
ATOM 821 C CA . ASN A 1 104 ? 3.494 -1.290 -22.528 1.00 94.19 104 ASN A CA 1
ATOM 822 C C . ASN A 1 104 ? 2.963 -1.609 -21.120 1.00 94.19 104 ASN A C 1
ATOM 824 O O . ASN A 1 104 ? 2.346 -2.650 -20.920 1.00 94.19 104 ASN A O 1
ATOM 828 N N . ILE A 1 105 ? 3.155 -0.696 -20.159 1.00 94.75 105 ILE A N 1
ATOM 829 C CA . ILE A 1 105 ? 2.613 -0.832 -18.796 1.00 94.75 105 ILE A CA 1
ATOM 830 C C . ILE A 1 105 ? 1.080 -0.825 -18.810 1.00 94.75 105 ILE A C 1
ATOM 832 O O . ILE A 1 105 ? 0.450 -1.636 -18.142 1.00 94.75 105 ILE A O 1
ATOM 836 N N . LEU A 1 106 ? 0.462 0.079 -19.573 1.00 94.25 106 LEU A N 1
ATOM 837 C CA . LEU A 1 106 ? -0.999 0.129 -19.678 1.00 94.25 106 LEU A CA 1
ATOM 838 C C . LEU A 1 106 ? -1.564 -1.116 -20.375 1.00 94.25 106 LEU A C 1
ATOM 840 O O . LEU A 1 106 ? -2.576 -1.657 -19.938 1.00 94.25 106 LEU A O 1
ATOM 844 N N . GLN A 1 107 ? -0.897 -1.599 -21.425 1.00 92.69 107 GLN A N 1
ATOM 845 C CA . GLN A 1 107 ? -1.287 -2.812 -22.146 1.00 92.69 107 GLN A CA 1
ATOM 846 C C . GLN A 1 107 ? -1.222 -4.058 -21.260 1.00 92.69 107 GLN A C 1
ATOM 848 O O . GLN A 1 107 ? -2.094 -4.911 -21.370 1.00 92.69 107 GLN A O 1
ATOM 853 N N . SER A 1 108 ? -0.270 -4.149 -20.323 1.00 90.75 108 SER A N 1
ATOM 854 C CA . SER A 1 108 ? -0.215 -5.288 -19.393 1.00 90.75 108 SER A CA 1
ATOM 855 C C . SER A 1 108 ? -1.361 -5.317 -18.371 1.00 90.75 108 SER A C 1
ATOM 857 O O . SER A 1 108 ? -1.522 -6.314 -17.661 1.00 90.75 108 SER A O 1
ATOM 859 N N . LEU A 1 109 ? -2.148 -4.239 -18.283 1.00 91.69 109 LEU A N 1
ATOM 860 C CA . LEU A 1 109 ? -3.301 -4.116 -17.394 1.00 91.69 109 LEU A CA 1
ATOM 861 C C . LEU A 1 109 ? -4.639 -4.143 -18.131 1.00 91.69 109 LEU A C 1
ATOM 863 O O . LEU A 1 109 ? -5.605 -4.636 -17.566 1.00 91.69 109 LEU A O 1
ATOM 867 N N . ILE A 1 110 ? -4.723 -3.616 -19.355 1.00 89.94 110 ILE A N 1
ATOM 868 C CA . ILE A 1 110 ? -6.012 -3.388 -20.030 1.00 89.94 110 ILE A CA 1
ATOM 869 C C . ILE A 1 110 ? -6.785 -4.680 -20.328 1.00 89.94 110 ILE A C 1
ATOM 871 O O . ILE A 1 110 ? -8.011 -4.672 -20.275 1.00 89.94 110 ILE A O 1
ATOM 875 N N . ASP A 1 111 ? -6.068 -5.780 -20.574 1.00 86.56 111 ASP A N 1
ATOM 876 C CA . ASP A 1 111 ? -6.650 -7.088 -20.897 1.00 86.56 111 ASP A CA 1
ATOM 877 C C . ASP A 1 111 ? -6.945 -7.940 -19.651 1.00 86.56 111 ASP A C 1
ATOM 879 O O . ASP A 1 111 ? -7.457 -9.056 -19.762 1.00 86.56 111 ASP A O 1
ATOM 883 N N . LYS A 1 112 ? -6.613 -7.450 -18.450 1.00 89.31 112 LYS A N 1
ATOM 884 C CA . LYS A 1 112 ? -6.882 -8.187 -17.213 1.00 89.31 112 LYS A CA 1
ATOM 885 C C . LYS A 1 112 ? -8.371 -8.146 -16.869 1.00 89.31 112 LYS A C 1
ATOM 887 O O . LYS A 1 112 ? -9.044 -7.156 -17.156 1.00 89.31 112 LYS A O 1
ATOM 892 N N . PRO A 1 113 ? -8.913 -9.189 -16.222 1.00 90.69 113 PRO A N 1
ATOM 893 C CA . PRO A 1 113 ? -10.265 -9.118 -15.692 1.00 90.69 113 PRO A CA 1
ATOM 894 C C . PRO A 1 113 ? -10.344 -7.998 -14.637 1.00 90.69 113 PRO A C 1
ATOM 896 O O . PRO A 1 113 ? -9.460 -7.908 -13.778 1.00 90.69 113 PRO A O 1
ATOM 899 N N . PRO A 1 114 ? -11.372 -7.131 -14.677 1.00 90.50 114 PRO A N 1
ATOM 900 C CA . PRO A 1 114 ? -11.583 -6.145 -13.628 1.00 90.50 114 PRO A CA 1
ATOM 901 C C . PRO A 1 114 ? -11.771 -6.811 -12.265 1.00 90.50 114 PRO A C 1
ATOM 903 O O . PRO A 1 114 ? -12.515 -7.783 -12.138 1.00 90.50 114 PRO A O 1
ATOM 906 N N . ALA A 1 115 ? -11.128 -6.257 -11.240 1.00 88.88 115 ALA A N 1
ATOM 907 C CA . ALA A 1 115 ? -11.165 -6.784 -9.885 1.00 88.88 115 ALA A CA 1
ATOM 908 C C . ALA A 1 115 ? -11.931 -5.843 -8.947 1.00 88.88 115 ALA A C 1
ATOM 910 O O . ALA A 1 115 ? -11.905 -4.617 -9.087 1.00 88.88 115 ALA A O 1
ATOM 911 N N . THR A 1 116 ? -12.606 -6.430 -7.957 1.00 91.12 116 THR A N 1
ATOM 912 C CA . THR A 1 116 ? -13.165 -5.669 -6.833 1.00 91.12 116 THR A CA 1
ATOM 913 C C . THR A 1 116 ? -12.077 -5.499 -5.789 1.00 91.12 116 THR A C 1
ATOM 915 O O . THR A 1 116 ? -11.684 -6.479 -5.154 1.00 91.12 116 THR A O 1
ATOM 918 N N . LEU A 1 117 ? -11.594 -4.271 -5.599 1.00 91.75 117 LEU A N 1
ATOM 919 C CA . LEU A 1 117 ? -10.558 -3.992 -4.608 1.00 91.75 117 LEU A CA 1
ATOM 920 C C . LEU A 1 117 ? -11.081 -4.256 -3.189 1.00 91.75 117 LEU A C 1
ATOM 922 O O . LEU A 1 117 ? -12.260 -4.035 -2.900 1.00 91.75 117 LEU A O 1
ATOM 926 N N . GLN A 1 118 ? -10.192 -4.664 -2.281 1.00 93.56 118 GLN A N 1
ATOM 927 C CA . GLN A 1 118 ? -10.526 -4.909 -0.872 1.00 93.56 118 GLN A CA 1
ATOM 928 C C . GLN A 1 118 ? -11.278 -3.728 -0.248 1.00 93.56 118 GLN A C 1
ATOM 930 O O . GLN A 1 118 ? -12.317 -3.922 0.377 1.00 93.56 118 GLN A O 1
ATOM 935 N N . ILE A 1 119 ? -10.800 -2.502 -0.479 1.00 91.88 119 ILE A N 1
ATOM 936 C CA . ILE A 1 119 ? -11.422 -1.295 0.076 1.00 91.88 119 ILE A CA 1
ATOM 937 C C . ILE A 1 119 ? -12.852 -1.068 -0.437 1.00 91.88 119 ILE A C 1
ATOM 939 O O . ILE A 1 119 ? -13.703 -0.588 0.305 1.00 91.88 119 ILE A O 1
ATOM 943 N N . GLN A 1 120 ? -13.136 -1.441 -1.689 1.00 92.25 120 GLN A N 1
ATOM 944 C CA . GLN A 1 120 ? -14.471 -1.321 -2.279 1.00 92.25 120 GLN A CA 1
ATOM 945 C C . GLN A 1 120 ? -15.422 -2.348 -1.662 1.00 92.25 120 GLN A C 1
ATOM 947 O O . GLN A 1 120 ? -16.543 -2.002 -1.294 1.00 92.25 120 GLN A O 1
ATOM 952 N N . ARG A 1 121 ? -14.958 -3.592 -1.480 1.00 92.69 121 ARG A N 1
ATOM 953 C CA . ARG A 1 121 ? -15.732 -4.627 -0.785 1.00 92.69 121 ARG A CA 1
ATOM 954 C C . ARG A 1 121 ? -16.046 -4.209 0.649 1.00 92.69 121 ARG A C 1
ATOM 956 O O . ARG A 1 121 ? -17.200 -4.277 1.054 1.00 92.69 121 ARG A O 1
ATOM 963 N N . GLU A 1 122 ? -15.051 -3.743 1.396 1.00 93.94 122 GLU A N 1
ATOM 964 C CA . GLU A 1 122 ? -15.221 -3.370 2.803 1.00 93.94 122 GLU A CA 1
ATOM 965 C C . GLU A 1 122 ? -16.192 -2.196 2.986 1.00 93.94 122 GLU A C 1
ATOM 967 O O . GLU A 1 122 ? -17.084 -2.265 3.829 1.00 93.94 122 GLU A O 1
ATOM 972 N N . LEU A 1 123 ? -16.057 -1.139 2.182 1.00 92.25 123 LEU A N 1
ATOM 973 C CA . LEU A 1 123 ? -16.886 0.062 2.315 1.00 92.25 123 LEU A CA 1
ATOM 974 C C . LEU A 1 123 ? -18.299 -0.117 1.744 1.00 92.25 123 LEU A C 1
ATOM 976 O O . LEU A 1 123 ? -19.270 0.338 2.347 1.00 92.25 123 LEU A O 1
ATOM 980 N N . VAL A 1 124 ? -18.436 -0.770 0.585 1.00 92.06 124 VAL A N 1
ATOM 981 C CA . VAL A 1 124 ? -19.723 -0.836 -0.128 1.00 92.06 124 VAL A CA 1
ATOM 982 C C . VAL A 1 124 ? -20.505 -2.098 0.219 1.00 92.06 124 VAL A C 1
ATOM 984 O O . VAL A 1 124 ? -21.689 -2.010 0.544 1.00 92.06 124 VAL A O 1
ATOM 987 N N . LEU A 1 125 ? -19.861 -3.269 0.162 1.00 90.44 125 LEU A N 1
ATOM 988 C CA . LEU A 1 125 ? -20.535 -4.556 0.370 1.00 90.44 125 LEU A CA 1
ATOM 989 C C . LEU A 1 125 ? -20.662 -4.895 1.856 1.00 90.44 125 LEU A C 1
ATOM 991 O O . LEU A 1 125 ? -21.737 -5.269 2.314 1.00 90.44 125 LEU A O 1
ATOM 995 N N . GLU A 1 126 ? -19.576 -4.738 2.613 1.00 93.06 126 GLU A N 1
ATOM 996 C CA . GLU A 1 126 ? -19.540 -5.039 4.049 1.00 93.06 126 GLU A CA 1
ATOM 997 C C . GLU A 1 126 ? -20.002 -3.850 4.913 1.00 93.06 126 GLU A C 1
ATOM 999 O O . GLU A 1 126 ? -20.178 -4.015 6.117 1.00 93.06 126 GLU A O 1
ATOM 1004 N N . ARG A 1 127 ? -20.228 -2.670 4.308 1.00 91.38 127 ARG A N 1
ATOM 1005 C CA . ARG A 1 127 ? -20.709 -1.436 4.965 1.00 91.38 127 ARG A CA 1
ATOM 1006 C C . ARG A 1 127 ? -19.875 -1.012 6.183 1.00 91.38 127 ARG A C 1
ATOM 1008 O O . ARG A 1 127 ? -20.409 -0.428 7.124 1.00 91.38 127 ARG A O 1
ATOM 1015 N N . LYS A 1 128 ? -18.571 -1.293 6.161 1.00 90.38 128 LYS A N 1
ATOM 1016 C CA . LYS A 1 128 ? -17.631 -0.874 7.208 1.00 90.38 128 LYS A CA 1
ATOM 1017 C C . LYS A 1 128 ? -17.381 0.626 7.144 1.00 90.38 128 LYS A C 1
ATOM 1019 O O . LYS A 1 128 ? -17.359 1.210 6.060 1.00 90.38 128 LYS A O 1
ATOM 1024 N N . ASP A 1 129 ? -17.104 1.234 8.293 1.00 88.62 129 ASP A N 1
ATOM 1025 C CA . ASP A 1 129 ? -16.531 2.577 8.311 1.00 88.62 129 ASP A CA 1
ATOM 1026 C C . ASP A 1 129 ? -15.088 2.555 7.773 1.00 88.62 129 ASP A C 1
ATOM 1028 O O . ASP A 1 129 ? -14.361 1.568 7.917 1.00 88.62 129 ASP A O 1
ATOM 1032 N N . ILE A 1 130 ? -14.626 3.662 7.178 1.00 87.00 130 ILE A N 1
ATOM 1033 C CA . ILE A 1 130 ? -13.263 3.763 6.630 1.00 87.00 130 ILE A CA 1
ATOM 1034 C C . ILE A 1 130 ? -12.186 3.459 7.674 1.00 87.00 130 ILE A C 1
ATOM 1036 O O . ILE A 1 130 ? -11.158 2.873 7.338 1.00 87.00 130 ILE A O 1
ATOM 1040 N N . THR A 1 131 ? -12.417 3.801 8.940 1.00 85.94 131 THR A N 1
ATOM 1041 C CA . THR A 1 131 ? -11.479 3.520 10.030 1.00 85.94 131 THR A CA 1
ATOM 1042 C C . THR A 1 131 ? -11.414 2.037 10.392 1.00 85.94 131 THR A C 1
ATOM 1044 O O . THR A 1 131 ? -10.420 1.605 10.980 1.00 85.94 131 THR A O 1
ATOM 1047 N N . GLU A 1 132 ? -12.420 1.247 10.010 1.00 86.50 132 GLU A N 1
ATOM 1048 C CA . GLU A 1 132 ? -12.527 -0.192 10.262 1.00 86.50 132 GLU A CA 1
ATOM 1049 C C . GLU A 1 132 ? -11.948 -1.040 9.120 1.00 86.50 132 GLU A C 1
ATOM 1051 O O . GLU A 1 132 ? -11.553 -2.183 9.358 1.00 86.50 132 GLU A O 1
ATOM 1056 N N . THR A 1 133 ? -11.845 -0.479 7.910 1.00 90.69 133 THR A N 1
ATOM 1057 C CA . THR A 1 133 ? -11.227 -1.112 6.726 1.00 90.69 133 THR A CA 1
ATOM 1058 C C . THR A 1 133 ? -9.780 -1.511 6.985 1.00 90.69 133 THR A C 1
ATOM 1060 O O . THR A 1 133 ? -9.071 -0.788 7.685 1.00 90.69 133 THR A O 1
ATOM 1063 N N . VAL A 1 134 ? -9.291 -2.605 6.387 1.00 91.62 134 VAL A N 1
ATOM 1064 C CA . VAL A 1 134 ? -7.902 -3.075 6.589 1.00 91.62 134 VAL A CA 1
ATOM 1065 C C . VAL A 1 134 ? -6.887 -1.985 6.218 1.00 91.62 134 VAL A C 1
ATOM 1067 O O . VAL A 1 134 ? -5.916 -1.765 6.942 1.00 91.62 134 VAL A O 1
ATOM 1070 N N . ALA A 1 135 ? -7.145 -1.239 5.142 1.00 90.06 135 ALA A N 1
ATOM 1071 C CA . ALA A 1 135 ? -6.326 -0.095 4.739 1.00 90.06 135 ALA A CA 1
ATOM 1072 C C . ALA A 1 135 ? -6.371 1.063 5.756 1.00 90.06 135 ALA A C 1
ATOM 1074 O O . ALA A 1 135 ? -5.341 1.665 6.065 1.00 90.06 135 ALA A O 1
ATOM 1075 N N . GLY A 1 136 ? -7.549 1.362 6.310 1.00 88.56 136 GLY A N 1
ATOM 1076 C CA . GLY A 1 136 ? -7.710 2.353 7.373 1.00 88.56 136 GLY A CA 1
ATOM 1077 C C . GLY A 1 136 ? -7.037 1.941 8.683 1.00 88.56 136 GLY A C 1
ATOM 1078 O O . GLY A 1 136 ? -6.542 2.802 9.413 1.00 88.56 136 GLY A O 1
ATOM 1079 N N . GLN A 1 137 ? -6.965 0.638 8.969 1.00 87.75 137 GLN A N 1
ATOM 1080 C CA . GLN A 1 137 ? -6.240 0.118 10.128 1.00 87.75 137 GLN A CA 1
ATOM 1081 C C . GLN A 1 137 ? -4.726 0.284 9.964 1.00 87.75 137 GLN A C 1
ATOM 1083 O O . GLN A 1 137 ? -4.081 0.740 10.903 1.00 87.75 137 GLN A O 1
ATOM 1088 N N . GLU A 1 138 ? -4.183 -0.022 8.779 1.00 86.94 138 GLU A N 1
ATOM 1089 C CA . GLU A 1 138 ? -2.756 0.149 8.454 1.00 86.94 138 GLU A CA 1
ATOM 1090 C C . GLU A 1 138 ? -2.328 1.621 8.566 1.00 86.94 138 GLU A C 1
ATOM 1092 O O . GLU A 1 138 ? -1.310 1.935 9.178 1.00 86.94 138 GLU A O 1
ATOM 1097 N N . LEU A 1 139 ? -3.132 2.552 8.035 1.00 81.38 139 LEU A N 1
ATOM 1098 C CA . LEU A 1 139 ? -2.858 3.992 8.143 1.00 81.38 139 LEU A CA 1
ATOM 1099 C C . LEU A 1 139 ? -2.825 4.481 9.593 1.00 81.38 139 LEU A C 1
ATOM 1101 O O . LEU A 1 139 ? -2.009 5.330 9.948 1.00 81.38 139 LEU A O 1
ATOM 1105 N N . ASN A 1 140 ? -3.719 3.948 10.422 1.00 75.88 140 ASN A N 1
ATOM 1106 C CA . ASN A 1 140 ? -3.870 4.357 11.811 1.00 75.88 140 ASN A CA 1
ATOM 1107 C C . ASN A 1 140 ? -3.111 3.452 12.783 1.00 75.88 140 ASN A C 1
ATOM 1109 O O . ASN A 1 140 ? -3.380 3.528 13.978 1.00 75.88 140 ASN A O 1
ATOM 1113 N N . GLN A 1 141 ? -2.191 2.606 12.314 1.00 73.12 141 GLN A N 1
ATOM 1114 C CA . GLN A 1 141 ? -1.560 1.583 13.147 1.00 73.12 141 GLN A CA 1
ATOM 1115 C C . GLN A 1 141 ? -0.890 2.177 14.395 1.00 73.12 141 GLN A C 1
ATOM 1117 O O . GLN A 1 141 ? -1.206 1.760 15.503 1.00 73.12 141 GLN A O 1
ATOM 1122 N N . GLU A 1 142 ? -0.068 3.218 14.241 1.00 65.81 142 GLU A N 1
ATOM 1123 C CA . GLU A 1 142 ? 0.589 3.892 15.377 1.00 65.81 142 GLU A CA 1
ATOM 1124 C C . GLU A 1 142 ? -0.421 4.492 16.359 1.00 65.81 142 GLU A C 1
ATOM 1126 O O . GLU A 1 142 ? -0.272 4.395 17.572 1.00 65.81 142 GLU A O 1
ATOM 1131 N N . GLN A 1 143 ? -1.496 5.086 15.840 1.00 61.12 143 GLN A N 1
ATOM 1132 C CA . GLN A 1 143 ? -2.533 5.675 16.684 1.00 61.12 143 GLN A CA 1
ATOM 1133 C C . GLN A 1 143 ? -3.345 4.594 17.400 1.00 61.12 143 GLN A C 1
ATOM 1135 O O . GLN A 1 143 ? -3.751 4.770 18.543 1.00 61.12 143 GLN A O 1
ATOM 1140 N N . ARG A 1 144 ? -3.556 3.446 16.754 1.00 64.88 144 ARG A N 1
ATOM 1141 C CA . ARG A 1 144 ? -4.203 2.281 17.356 1.00 64.88 144 ARG A CA 1
ATOM 1142 C C . ARG A 1 144 ? -3.340 1.683 18.453 1.00 64.88 144 ARG A C 1
ATOM 1144 O O . ARG A 1 144 ? -3.876 1.399 19.513 1.00 64.88 144 ARG A O 1
ATOM 1151 N N . GLU A 1 145 ? -2.041 1.518 18.236 1.00 67.62 145 GLU A N 1
ATOM 1152 C CA . GLU A 1 145 ? -1.126 0.985 19.253 1.00 67.62 145 GLU A CA 1
ATOM 1153 C C . GLU A 1 145 ? -1.115 1.853 20.521 1.00 67.62 145 GLU A C 1
ATOM 1155 O O . GLU A 1 145 ? -1.055 1.317 21.624 1.00 67.62 145 GLU A O 1
ATOM 1160 N N . LEU A 1 146 ? -1.294 3.169 20.378 1.00 62.97 146 LEU A N 1
ATOM 1161 C CA . LEU A 1 146 ? -1.445 4.095 21.504 1.00 62.97 146 LEU A CA 1
ATOM 1162 C C . LEU A 1 146 ? -2.834 4.028 22.166 1.00 62.97 146 LEU A C 1
ATOM 1164 O O . LEU A 1 146 ? -2.945 4.117 23.383 1.00 62.97 146 LEU A O 1
ATOM 1168 N N . VAL A 1 147 ? -3.909 3.859 21.390 1.00 67.06 147 VAL A N 1
ATOM 1169 C CA . VAL A 1 147 ? -5.299 3.927 21.891 1.00 67.06 147 VAL A CA 1
ATOM 1170 C C . VAL A 1 147 ? -5.823 2.583 22.421 1.00 67.06 147 VAL A C 1
ATOM 1172 O O . VAL A 1 147 ? -6.690 2.558 23.295 1.00 67.06 147 VAL A O 1
ATOM 1175 N N . GLN A 1 148 ? -5.324 1.452 21.915 1.00 72.62 148 GLN A N 1
ATOM 1176 C CA . GLN A 1 148 ? -5.793 0.109 22.286 1.00 72.62 148 GLN A CA 1
ATOM 1177 C C . GLN A 1 148 ? -5.622 -0.225 23.779 1.00 72.62 148 GLN A C 1
ATOM 1179 O O . GLN A 1 148 ? -6.587 -0.722 24.367 1.00 72.62 148 GLN A O 1
ATOM 1184 N N . PRO A 1 149 ? -4.480 0.072 24.434 1.00 77.38 149 PRO A N 1
ATOM 1185 C CA . PRO A 1 149 ? -4.322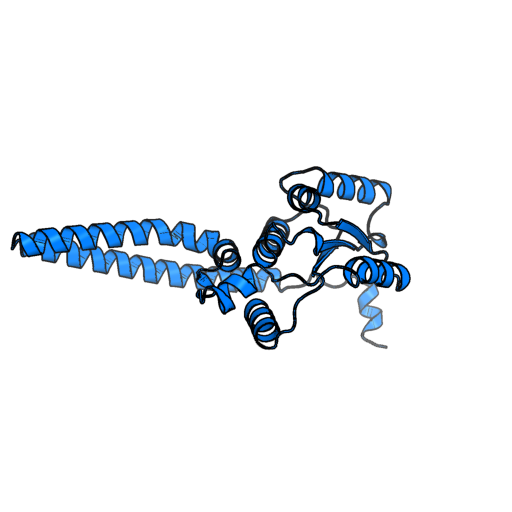 -0.165 25.869 1.00 77.38 149 PRO A CA 1
ATOM 1186 C C . PRO A 1 149 ? -5.364 0.600 26.690 1.00 77.38 149 PRO A C 1
ATOM 1188 O O . PRO A 1 149 ? -6.025 0.020 27.550 1.00 77.38 149 PRO A O 1
ATOM 1191 N N . HIS A 1 150 ? -5.583 1.875 26.357 1.00 75.31 150 HIS A N 1
ATOM 1192 C CA . HIS A 1 150 ? -6.566 2.714 27.037 1.00 75.31 150 HIS A CA 1
ATOM 1193 C C . HIS A 1 150 ? -8.005 2.223 26.818 1.00 75.31 150 HIS A C 1
ATOM 1195 O O . HIS A 1 150 ? -8.805 2.202 27.753 1.00 75.31 150 HIS A O 1
ATOM 1201 N N . ARG A 1 151 ? -8.342 1.746 25.610 1.00 76.50 151 ARG A N 1
ATOM 1202 C CA . ARG A 1 151 ? -9.649 1.121 25.338 1.00 76.50 151 ARG A CA 1
ATOM 1203 C C . ARG A 1 151 ? -9.878 -0.145 26.161 1.00 76.50 151 ARG A C 1
ATOM 1205 O O . ARG A 1 151 ? -10.971 -0.319 26.694 1.00 76.50 151 ARG A O 1
ATOM 1212 N N . ALA A 1 152 ? -8.875 -1.014 26.271 1.00 82.44 152 ALA A N 1
ATOM 1213 C CA . ALA A 1 152 ? -8.978 -2.231 27.074 1.00 82.44 152 ALA A CA 1
ATOM 1214 C C . ALA A 1 152 ? -9.166 -1.911 28.567 1.00 82.44 152 ALA A C 1
ATOM 1216 O O . ALA A 1 152 ? -9.995 -2.531 29.232 1.00 82.44 152 ALA A O 1
ATOM 1217 N N . GLN A 1 153 ? -8.457 -0.898 29.075 1.00 83.25 153 GLN A N 1
ATOM 1218 C CA . GLN A 1 153 ? -8.616 -0.411 30.448 1.00 83.25 153 GLN A CA 1
ATOM 1219 C C . GLN A 1 153 ? -10.027 0.137 30.707 1.00 83.25 153 GLN A C 1
ATOM 1221 O O . GLN A 1 153 ? -10.639 -0.220 31.711 1.00 83.25 153 GLN A O 1
ATOM 1226 N N . LEU A 1 154 ? -10.582 0.940 29.792 1.00 84.56 154 LEU A N 1
ATOM 1227 C CA . LEU A 1 154 ? -11.954 1.447 29.915 1.00 84.56 154 LEU A CA 1
ATOM 1228 C C . LEU A 1 154 ? -12.996 0.323 29.944 1.00 84.56 154 LEU A C 1
ATOM 1230 O O . LEU A 1 154 ? -13.929 0.388 30.743 1.00 84.56 154 LEU A O 1
ATOM 1234 N N . ALA A 1 155 ? -12.829 -0.705 29.108 1.00 87.12 155 ALA A N 1
ATOM 1235 C CA . ALA A 1 155 ? -13.733 -1.851 29.082 1.00 87.12 155 ALA A CA 1
ATOM 1236 C C . ALA A 1 155 ? -13.714 -2.630 30.410 1.00 87.12 155 ALA A C 1
ATOM 1238 O O . ALA A 1 155 ? -14.770 -3.021 30.908 1.00 87.12 155 ALA A O 1
ATOM 1239 N N . GLU A 1 156 ? -12.540 -2.811 31.025 1.00 88.94 156 GLU A N 1
ATOM 1240 C CA . GLU A 1 156 ? -12.449 -3.464 32.337 1.00 88.94 156 GLU A CA 1
ATOM 1241 C C . GLU A 1 156 ? -13.054 -2.597 33.449 1.00 88.94 156 GLU A C 1
ATOM 1243 O O . GLU A 1 156 ? -13.800 -3.117 34.277 1.00 88.94 156 GLU A O 1
ATOM 1248 N N . ILE A 1 157 ? -12.817 -1.279 33.446 1.00 86.25 157 ILE A N 1
ATOM 1249 C CA . ILE A 1 157 ? -13.434 -0.357 34.416 1.00 86.25 157 ILE A CA 1
ATOM 1250 C C . ILE A 1 157 ? -14.963 -0.406 34.305 1.00 86.25 157 ILE A C 1
ATOM 1252 O O . ILE A 1 157 ? -15.653 -0.511 35.318 1.00 86.25 157 ILE A O 1
ATOM 1256 N N . GLN A 1 158 ? -15.505 -0.395 33.083 1.00 84.12 158 GLN A N 1
ATOM 1257 C CA . GLN A 1 158 ? -16.946 -0.530 32.846 1.00 84.12 158 GLN A CA 1
ATOM 1258 C C . GLN A 1 158 ? -17.489 -1.853 33.398 1.00 84.12 158 GLN A C 1
ATOM 1260 O O . GLN A 1 158 ? -18.495 -1.855 34.109 1.00 84.12 158 GLN A O 1
ATOM 1265 N N . ARG A 1 159 ? -16.785 -2.964 33.157 1.00 89.56 159 ARG A N 1
ATOM 1266 C CA . ARG A 1 159 ? -17.158 -4.280 33.690 1.00 89.56 159 ARG A CA 1
ATOM 1267 C C . ARG A 1 159 ? -17.158 -4.300 35.222 1.00 89.56 159 ARG A C 1
ATOM 1269 O O . ARG A 1 159 ? -18.074 -4.844 35.835 1.00 89.56 159 ARG A O 1
ATOM 1276 N N . GLN A 1 160 ? -16.159 -3.690 35.859 1.00 85.81 160 GLN A N 1
ATOM 127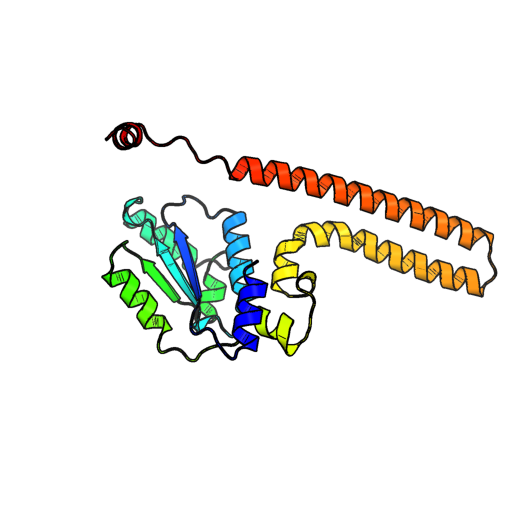7 C CA . GLN A 1 160 ? -16.089 -3.598 37.321 1.00 85.81 160 GLN A CA 1
ATOM 1278 C C . GLN A 1 160 ? -17.185 -2.700 37.902 1.00 85.81 160 GLN A C 1
ATOM 1280 O O . GLN A 1 160 ? -17.738 -3.021 38.954 1.00 85.81 160 GLN A O 1
ATOM 1285 N N . MET A 1 161 ? -17.570 -1.631 37.201 1.00 80.19 161 MET A N 1
ATOM 1286 C CA . MET A 1 161 ? -18.693 -0.781 37.603 1.00 80.19 161 MET A CA 1
ATOM 1287 C C . MET A 1 161 ? -20.025 -1.533 37.578 1.00 80.19 161 MET A C 1
ATOM 1289 O O . MET A 1 161 ? -20.830 -1.363 38.494 1.00 80.19 161 MET A O 1
ATOM 1293 N N . GLU A 1 162 ? -20.268 -2.368 36.563 1.00 85.50 162 GLU A N 1
ATOM 1294 C CA . GLU A 1 162 ? -21.471 -3.211 36.490 1.00 85.50 162 GLU A CA 1
ATOM 1295 C C . GLU A 1 162 ? -21.545 -4.185 37.673 1.00 85.50 162 GLU A C 1
ATOM 1297 O O . GLU A 1 162 ? -22.602 -4.343 38.290 1.00 85.50 162 GLU A O 1
ATOM 1302 N N . ILE A 1 163 ? -20.408 -4.780 38.047 1.00 88.88 163 ILE A N 1
ATOM 130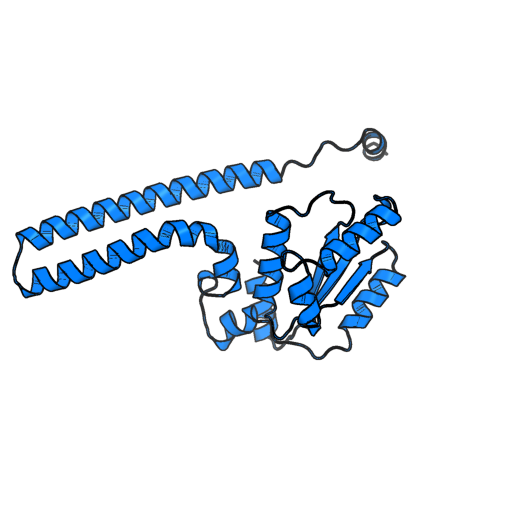3 C CA . ILE A 1 163 ? -20.299 -5.668 39.212 1.00 88.88 163 ILE A CA 1
ATOM 1304 C C . ILE A 1 163 ? -20.560 -4.896 40.514 1.00 88.88 163 ILE A C 1
ATOM 1306 O O . ILE A 1 163 ? -21.370 -5.339 41.330 1.00 88.88 163 ILE A O 1
ATOM 1310 N N . ALA A 1 164 ? -19.934 -3.731 40.703 1.00 84.25 164 ALA A N 1
ATOM 1311 C CA . ALA A 1 164 ? -20.128 -2.894 41.890 1.00 84.25 164 ALA A CA 1
ATOM 1312 C C . ALA A 1 164 ? -21.586 -2.416 42.025 1.00 84.25 164 ALA A C 1
ATOM 1314 O O . ALA A 1 164 ? -22.150 -2.412 43.122 1.00 84.25 164 ALA A O 1
ATOM 1315 N N . LEU A 1 165 ?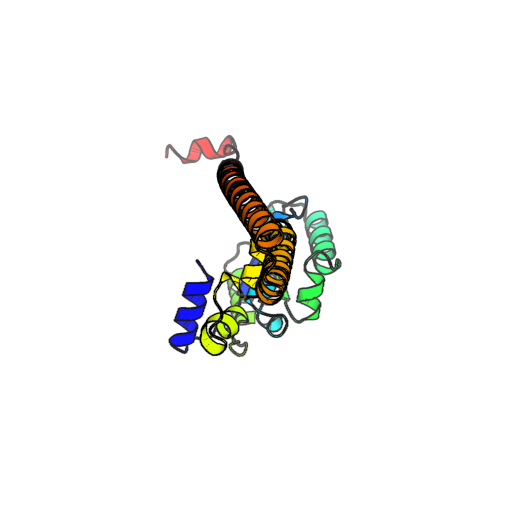 -22.235 -2.088 40.900 1.00 82.38 165 LEU A N 1
ATOM 1316 C CA . LEU A 1 165 ? -23.653 -1.733 40.855 1.00 82.38 165 LEU A CA 1
ATOM 1317 C C . LEU A 1 165 ? -24.539 -2.910 41.284 1.00 82.38 165 LEU A C 1
ATOM 1319 O O . LEU A 1 165 ? -25.447 -2.724 42.097 1.00 82.38 165 LEU A O 1
ATOM 1323 N N . ALA A 1 166 ? -24.258 -4.119 40.788 1.00 86.88 166 ALA A N 1
ATOM 1324 C CA . ALA A 1 166 ? -24.974 -5.333 41.180 1.00 86.88 166 ALA A CA 1
ATOM 1325 C C . ALA A 1 166 ? -24.793 -5.662 42.675 1.00 86.88 166 ALA A C 1
ATOM 1327 O O . ALA A 1 166 ? -25.724 -6.142 43.322 1.00 86.88 166 ALA A O 1
ATOM 1328 N N . GLN A 1 167 ? -23.621 -5.353 43.237 1.00 89.62 167 GLN A N 1
ATOM 1329 C CA . GLN A 1 167 ? -23.293 -5.551 44.653 1.00 89.62 167 GLN A CA 1
ATOM 1330 C C . GLN A 1 167 ? -23.767 -4.408 45.568 1.00 89.62 167 GLN A C 1
ATOM 1332 O O . GLN A 1 167 ? -23.627 -4.510 46.785 1.00 89.62 167 GLN A O 1
ATOM 1337 N N . LYS A 1 168 ? -24.368 -3.344 45.010 1.00 86.38 168 LYS A N 1
ATOM 1338 C CA . LYS A 1 168 ? -24.767 -2.117 45.729 1.00 86.38 168 LYS A CA 1
ATOM 1339 C C . LYS A 1 168 ? -23.609 -1.434 46.470 1.00 86.38 168 LYS A C 1
ATOM 1341 O O . LYS A 1 168 ? -23.839 -0.722 47.448 1.00 86.38 168 LYS A O 1
ATOM 1346 N N . ASP A 1 169 ? -22.384 -1.607 45.986 1.00 86.25 169 ASP A N 1
ATOM 1347 C CA . ASP A 1 169 ? -21.219 -0.915 46.521 1.00 86.25 169 ASP A CA 1
ATOM 1348 C C . ASP A 1 169 ? -21.103 0.479 45.887 1.00 86.25 169 ASP A C 1
ATOM 1350 O O . ASP A 1 169 ? -20.508 0.681 44.825 1.00 86.25 169 ASP A O 1
ATOM 1354 N N . ALA A 1 170 ? -21.726 1.459 46.543 1.00 82.44 170 ALA A N 1
ATOM 1355 C CA . ALA A 1 170 ? -21.720 2.847 46.095 1.00 82.44 170 ALA A CA 1
ATOM 1356 C C . ALA A 1 170 ? -20.327 3.497 46.163 1.00 82.44 170 ALA A C 1
ATOM 1358 O O . ALA A 1 170 ? -20.058 4.425 45.398 1.00 82.44 170 ALA A O 1
ATOM 1359 N N . GLN A 1 171 ? -19.452 3.026 47.056 1.00 84.19 171 GLN A N 1
ATOM 1360 C CA . GLN A 1 171 ? -18.127 3.604 47.251 1.00 84.19 171 GLN A CA 1
ATOM 1361 C C . GLN A 1 171 ? -17.182 3.148 46.137 1.00 84.19 171 GLN A C 1
ATOM 1363 O O . GLN A 1 171 ? -16.589 3.989 45.461 1.00 84.19 171 GLN A O 1
ATOM 1368 N N . SER A 1 172 ? -17.159 1.844 45.855 1.00 79.69 172 SER A N 1
ATOM 1369 C CA . SER A 1 172 ? -16.389 1.276 44.742 1.00 79.69 172 SER A CA 1
ATOM 1370 C C . SER A 1 172 ? -16.857 1.822 43.391 1.00 79.69 172 SER A C 1
ATOM 1372 O O . SER A 1 172 ? -16.043 2.117 42.518 1.00 79.69 172 SER A O 1
ATOM 1374 N N . LYS A 1 173 ? -18.168 2.047 43.216 1.00 81.12 173 LYS A N 1
ATOM 1375 C CA . LYS A 1 173 ? -18.698 2.693 42.007 1.00 81.12 173 LYS A CA 1
ATOM 1376 C C . LYS A 1 173 ? -18.149 4.114 41.816 1.00 81.12 173 LYS A C 1
ATOM 1378 O O . LYS A 1 173 ? -17.755 4.459 40.706 1.00 81.12 173 LYS A O 1
ATOM 1383 N N . LEU A 1 174 ? -18.127 4.930 42.872 1.00 86.56 174 LEU A N 1
ATOM 1384 C CA . LEU A 1 174 ? -17.650 6.315 42.798 1.00 86.56 174 LEU A CA 1
ATOM 1385 C C . LEU A 1 174 ? -16.149 6.387 42.475 1.00 86.56 174 LEU A C 1
ATOM 1387 O O . LEU A 1 174 ? -15.718 7.266 41.731 1.00 86.56 174 LEU A O 1
ATOM 1391 N N . GLU A 1 175 ? -15.355 5.467 43.022 1.00 86.88 175 GLU A N 1
ATOM 1392 C CA . GLU A 1 175 ? -13.921 5.362 42.729 1.00 86.88 175 GLU A CA 1
ATOM 1393 C C . GLU A 1 175 ? -13.672 4.966 41.267 1.00 86.88 175 GLU A C 1
ATOM 1395 O O . GLU A 1 175 ? -12.876 5.609 40.581 1.00 86.88 175 GLU A O 1
ATOM 1400 N N . LEU A 1 176 ? -14.417 3.983 40.751 1.00 85.25 176 LEU A N 1
ATOM 1401 C CA . LEU A 1 176 ? -14.334 3.566 39.349 1.00 85.25 176 LEU A CA 1
ATOM 1402 C C . LEU A 1 176 ? -14.811 4.656 38.372 1.00 85.25 176 LEU A C 1
ATOM 1404 O O . LEU A 1 176 ? -14.240 4.796 37.291 1.00 85.25 176 LEU A O 1
ATOM 1408 N N . GLU A 1 177 ? -15.815 5.461 38.743 1.00 86.88 177 GLU A N 1
ATOM 1409 C CA . GLU A 1 177 ? -16.256 6.615 37.944 1.00 86.88 177 GLU A CA 1
ATOM 1410 C C . GLU A 1 177 ? -15.167 7.689 37.834 1.00 86.88 177 GLU A C 1
ATOM 1412 O O . GLU A 1 177 ? -14.919 8.185 36.735 1.00 86.88 177 GLU A O 1
ATOM 1417 N N . LYS A 1 178 ? -14.473 8.004 38.936 1.00 89.44 178 LYS A N 1
ATOM 1418 C CA . LYS A 1 178 ? -13.334 8.937 38.910 1.00 89.44 178 LYS A CA 1
ATOM 1419 C C . LYS A 1 178 ? -12.200 8.413 38.037 1.00 89.44 178 LYS A C 1
ATOM 1421 O O . LYS A 1 178 ? -11.703 9.149 37.191 1.00 89.44 178 LYS A O 1
ATOM 1426 N N . LEU A 1 179 ? -11.849 7.136 38.192 1.00 86.19 179 LEU A N 1
ATOM 1427 C CA . LEU A 1 179 ? -10.790 6.505 37.405 1.00 86.19 179 LEU A CA 1
ATOM 1428 C C . LEU A 1 179 ? -11.118 6.504 35.903 1.00 86.19 179 LEU A C 1
ATOM 1430 O O . LEU A 1 179 ? -10.250 6.775 35.075 1.00 86.19 179 LEU A O 1
ATOM 1434 N N . ARG A 1 180 ? -12.382 6.245 35.540 1.00 87.12 180 ARG A N 1
ATOM 1435 C CA . ARG A 1 180 ? -12.864 6.364 34.156 1.00 87.12 180 ARG A CA 1
ATOM 1436 C C . ARG A 1 180 ? -12.662 7.781 33.621 1.00 87.12 180 ARG A C 1
ATOM 1438 O O . ARG A 1 180 ? -12.187 7.938 32.499 1.00 87.12 180 ARG A O 1
ATOM 1445 N N . ASP A 1 181 ? -13.063 8.793 34.385 1.00 89.25 181 ASP A N 1
ATOM 1446 C CA . ASP A 1 181 ? -13.016 10.188 33.939 1.00 89.25 181 ASP A CA 1
ATOM 1447 C C . ASP A 1 181 ? -11.577 10.699 33.795 1.00 89.25 181 ASP A C 1
ATOM 1449 O O . ASP A 1 181 ? -11.264 11.353 32.800 1.00 89.25 181 ASP A O 1
ATOM 1453 N N . GLU A 1 182 ? -10.685 10.324 34.715 1.00 88.62 182 GLU A N 1
ATOM 1454 C CA . GLU A 1 182 ? -9.247 10.601 34.619 1.00 88.62 182 GLU A CA 1
ATOM 1455 C C . GLU A 1 182 ? -8.639 9.977 33.356 1.00 88.62 182 GLU A C 1
ATOM 1457 O O . GLU A 1 182 ? -7.987 10.671 32.572 1.00 88.62 182 GLU A O 1
ATOM 1462 N N . LEU A 1 183 ? -8.929 8.698 33.102 1.00 84.88 183 LEU A N 1
ATOM 1463 C CA . LEU A 1 183 ? -8.430 7.986 31.926 1.00 84.88 183 LEU A CA 1
ATOM 1464 C C . LEU A 1 183 ? -8.959 8.594 30.613 1.00 84.88 183 LEU A C 1
ATOM 1466 O O . LEU A 1 183 ? -8.213 8.734 29.643 1.00 84.88 183 LEU A O 1
ATOM 1470 N N . LEU A 1 184 ? -10.232 9.005 30.571 1.00 84.88 184 LEU A N 1
ATOM 1471 C CA . LEU A 1 184 ? -10.815 9.688 29.409 1.00 84.88 184 LEU A CA 1
ATOM 1472 C C . LEU A 1 184 ? -10.156 11.048 29.143 1.00 84.88 184 LEU A C 1
ATOM 1474 O O . LEU A 1 184 ? -9.964 11.423 27.982 1.00 84.88 184 LEU A O 1
ATOM 1478 N N . ASP A 1 185 ? -9.803 11.793 30.187 1.00 87.31 185 ASP A N 1
ATOM 1479 C CA . ASP A 1 185 ? -9.114 13.074 30.041 1.00 87.31 185 ASP A CA 1
ATOM 1480 C C . ASP A 1 185 ? -7.648 12.912 29.616 1.00 87.31 185 ASP A C 1
ATOM 1482 O O . ASP A 1 185 ? -7.163 13.712 28.808 1.00 87.31 185 ASP A O 1
ATOM 1486 N N . GLU A 1 186 ? -6.953 11.870 30.077 1.00 84.19 186 GLU A N 1
ATOM 1487 C CA . GLU A 1 186 ? -5.624 11.510 29.566 1.00 84.19 186 GLU A CA 1
ATOM 1488 C C . GLU A 1 186 ? -5.663 11.169 28.073 1.00 84.19 186 GLU A C 1
ATOM 1490 O O . GLU A 1 186 ? -4.878 11.720 27.295 1.00 84.19 186 GLU A O 1
ATOM 1495 N N . MET A 1 187 ? -6.632 10.355 27.640 1.00 77.62 187 MET A N 1
ATOM 1496 C CA . MET A 1 187 ? -6.818 10.030 26.222 1.00 77.62 187 MET A CA 1
ATOM 1497 C C . MET A 1 187 ? -7.048 11.287 25.374 1.00 77.62 187 MET A C 1
ATOM 1499 O O . MET A 1 187 ? -6.399 11.466 24.343 1.00 77.62 187 MET A O 1
ATOM 1503 N N . ARG A 1 188 ? -7.912 12.208 25.824 1.00 82.19 188 ARG A N 1
ATOM 1504 C CA . ARG A 1 188 ? -8.169 13.478 25.118 1.00 82.19 188 ARG A CA 1
ATOM 1505 C C . ARG A 1 188 ? -6.922 14.354 25.009 1.00 82.19 188 ARG A C 1
ATOM 1507 O O . ARG A 1 188 ? -6.769 15.072 24.020 1.00 82.19 188 ARG A O 1
ATOM 1514 N N . LYS A 1 189 ? -6.055 14.357 26.027 1.00 81.44 189 LYS A N 1
ATOM 1515 C CA . LYS A 1 189 ? -4.783 15.097 25.990 1.00 81.44 189 LYS A CA 1
ATOM 1516 C C . LYS A 1 189 ? -3.819 14.465 24.989 1.00 81.44 189 LYS A C 1
ATOM 1518 O O . LYS A 1 189 ? -3.331 15.180 24.116 1.00 81.44 189 LYS A O 1
ATOM 1523 N N . SER A 1 190 ? -3.652 13.144 25.042 1.00 72.31 190 SER A N 1
ATOM 1524 C CA . SER A 1 190 ? -2.804 12.390 24.112 1.00 72.31 190 SER A CA 1
ATOM 1525 C C . SER A 1 190 ? -3.242 12.562 22.649 1.00 72.31 190 SER A C 1
ATOM 1527 O O . SER A 1 190 ? -2.418 12.829 21.773 1.00 72.31 190 SER A O 1
ATOM 1529 N N . GLU A 1 191 ? -4.550 12.536 22.370 1.00 68.75 191 GLU A N 1
ATOM 1530 C CA . GLU A 1 191 ? -5.087 12.789 21.025 1.00 68.75 191 GLU A CA 1
ATOM 1531 C C . GLU A 1 191 ? -4.779 14.208 20.521 1.00 68.75 191 GLU A C 1
ATOM 1533 O O . GLU A 1 191 ? -4.423 14.395 19.354 1.00 68.75 191 GLU A O 1
ATOM 1538 N N . ARG A 1 192 ? -4.881 15.224 21.388 1.00 71.31 192 ARG A N 1
ATOM 1539 C CA . ARG A 1 192 ? -4.577 16.623 21.033 1.00 71.31 192 ARG A CA 1
ATOM 1540 C C . ARG A 1 192 ? -3.094 16.847 20.756 1.00 71.31 192 ARG A C 1
ATOM 1542 O O . ARG A 1 192 ? -2.761 17.686 19.919 1.00 71.31 192 ARG A O 1
ATOM 1549 N N . GLU A 1 193 ? -2.220 16.137 21.456 1.00 67.81 193 GLU A N 1
ATOM 1550 C CA . GLU A 1 193 ? -0.771 16.199 21.255 1.00 67.81 193 GLU A CA 1
ATOM 1551 C C . GLU A 1 193 ? -0.370 15.495 19.950 1.00 67.81 193 GLU A C 1
ATOM 1553 O O . GLU A 1 193 ? 0.287 16.109 19.107 1.00 67.81 193 GLU A O 1
ATOM 1558 N N . GLY A 1 194 ? -0.904 14.299 19.680 1.00 61.62 194 GLY A N 1
ATOM 1559 C CA . GLY A 1 194 ? -0.629 13.570 18.436 1.00 61.62 194 GLY A CA 1
ATOM 1560 C C . GLY A 1 194 ? -1.084 14.294 17.155 1.00 61.62 194 GLY A C 1
ATOM 1561 O O . GLY A 1 194 ? -0.440 14.182 16.109 1.00 61.62 194 GLY A O 1
ATOM 1562 N N . VAL A 1 195 ? -2.166 15.082 17.209 1.00 58.12 195 VAL A N 1
ATOM 1563 C CA . VAL A 1 195 ? -2.616 15.911 16.069 1.00 58.12 195 VAL A CA 1
ATOM 1564 C C . VAL A 1 195 ? -1.640 17.058 15.775 1.00 58.12 195 VAL A C 1
ATOM 1566 O O . VAL A 1 195 ? -1.405 17.375 14.605 1.00 58.12 195 VAL A O 1
ATOM 1569 N N . LYS A 1 196 ? -1.041 17.662 16.810 1.00 56.88 196 LYS A N 1
ATOM 1570 C CA . LYS A 1 196 ? -0.047 18.734 16.647 1.00 56.88 196 LYS A CA 1
ATOM 1571 C C . LYS A 1 196 ? 1.241 18.203 16.025 1.00 56.88 196 LYS A C 1
ATOM 1573 O O . LYS A 1 196 ? 1.730 18.802 15.067 1.00 56.88 196 LYS A O 1
ATOM 1578 N N . ASP A 1 197 ? 1.729 17.057 16.489 1.00 54.31 197 ASP A N 1
ATOM 1579 C CA . ASP A 1 197 ? 2.957 16.448 15.968 1.00 54.31 197 ASP A CA 1
ATOM 1580 C C . ASP A 1 197 ? 2.824 16.057 14.489 1.00 54.31 197 ASP A C 1
ATOM 1582 O O . ASP A 1 197 ? 3.731 16.306 13.693 1.00 54.31 197 ASP A O 1
ATOM 1586 N N . ARG A 1 198 ? 1.652 15.557 14.065 1.00 52.50 198 ARG A N 1
ATOM 1587 C CA . ARG A 1 198 ? 1.365 15.281 12.644 1.00 52.50 198 ARG A CA 1
ATOM 1588 C C . ARG A 1 198 ? 1.328 16.539 11.776 1.00 52.50 198 ARG A C 1
ATOM 1590 O O . ARG A 1 198 ? 1.814 16.512 10.645 1.00 52.50 198 ARG A O 1
ATOM 1597 N N . GLN A 1 199 ? 0.774 17.647 12.274 1.00 49.34 199 GLN A N 1
ATOM 1598 C CA . GLN A 1 199 ? 0.794 18.919 11.540 1.00 49.34 199 GLN A CA 1
ATOM 1599 C C . GLN A 1 199 ? 2.222 19.440 11.355 1.00 49.34 199 GLN A C 1
ATOM 1601 O O . GLN A 1 199 ? 2.560 19.910 10.267 1.00 49.34 199 GLN A O 1
ATOM 1606 N N . VAL A 1 200 ? 3.067 19.308 12.380 1.00 52.69 200 VAL A N 1
ATOM 1607 C CA . VAL A 1 200 ? 4.479 19.707 12.327 1.00 52.69 200 VAL A CA 1
ATOM 1608 C C . VAL A 1 200 ? 5.277 18.801 11.381 1.00 52.69 200 VAL A C 1
ATOM 1610 O O . VAL A 1 200 ? 6.005 19.316 10.532 1.00 52.69 200 VAL A O 1
ATOM 1613 N N . ALA A 1 201 ? 5.081 17.481 11.444 1.00 43.44 201 ALA A N 1
ATOM 1614 C CA . ALA A 1 201 ? 5.744 16.519 10.560 1.00 43.44 201 ALA A CA 1
ATOM 1615 C C . ALA A 1 201 ? 5.345 16.702 9.083 1.00 43.44 201 ALA A C 1
ATOM 1617 O O . ALA A 1 201 ? 6.218 16.778 8.220 1.00 43.44 201 ALA A O 1
ATOM 1618 N N . SER A 1 202 ? 4.051 16.886 8.781 1.00 40.50 202 SER A N 1
ATOM 1619 C CA . SER A 1 202 ? 3.602 17.121 7.396 1.00 40.50 202 SER A CA 1
ATOM 1620 C C . SER A 1 202 ? 4.144 18.432 6.812 1.00 40.50 202 SER A C 1
ATOM 1622 O O . SER A 1 202 ? 4.433 18.516 5.621 1.00 40.50 202 SER A O 1
ATOM 1624 N N . ARG A 1 203 ? 4.344 19.454 7.656 1.00 41.31 203 ARG A N 1
ATOM 1625 C CA . ARG A 1 203 ? 4.934 20.737 7.258 1.00 41.31 203 ARG A CA 1
ATOM 1626 C C . ARG A 1 203 ? 6.440 20.627 7.001 1.00 41.31 203 ARG A C 1
ATOM 1628 O O . ARG A 1 203 ? 6.947 21.368 6.164 1.00 41.31 203 ARG A O 1
ATOM 1635 N N . ALA A 1 204 ? 7.130 19.717 7.687 1.00 44.88 204 ALA A N 1
ATOM 1636 C CA . ALA A 1 204 ? 8.549 19.433 7.480 1.00 44.88 204 ALA A CA 1
ATOM 1637 C C . ALA A 1 204 ? 8.810 18.578 6.223 1.00 44.88 204 ALA A C 1
ATOM 1639 O O . ALA A 1 204 ? 9.812 18.783 5.545 1.00 44.88 204 ALA A O 1
ATOM 1640 N N . GLU A 1 205 ? 7.902 17.664 5.864 1.00 42.09 205 GLU A N 1
ATOM 1641 C CA . GLU A 1 205 ? 7.981 16.905 4.602 1.00 42.09 205 GLU A CA 1
ATOM 1642 C C . GLU A 1 205 ? 7.540 17.719 3.373 1.00 42.09 205 GLU A C 1
ATOM 1644 O O . GLU A 1 205 ? 7.989 17.448 2.260 1.00 42.09 205 GLU A O 1
ATOM 1649 N N . ALA A 1 206 ? 6.692 18.739 3.550 1.00 40.62 206 ALA A N 1
ATOM 1650 C CA . ALA A 1 206 ? 6.183 19.572 2.458 1.00 40.62 206 ALA A CA 1
ATOM 1651 C C . ALA A 1 206 ? 7.146 20.676 1.981 1.00 40.62 206 ALA A C 1
ATOM 1653 O O . ALA A 1 206 ? 6.815 21.381 1.029 1.00 40.62 206 ALA A O 1
ATOM 1654 N N . THR A 1 207 ? 8.316 20.861 2.604 1.00 37.94 207 THR A N 1
ATOM 1655 C CA . THR A 1 207 ? 9.346 21.779 2.092 1.00 37.94 207 THR A CA 1
ATOM 1656 C C . THR A 1 207 ? 10.195 21.077 1.029 1.00 37.94 207 THR A C 1
ATOM 1658 O O . THR A 1 207 ? 11.038 20.252 1.391 1.00 37.94 207 THR A O 1
ATOM 1661 N N . PRO A 1 208 ? 10.013 21.365 -0.278 1.00 41.91 208 PRO A N 1
ATOM 1662 C CA . PRO A 1 208 ? 10.870 20.791 -1.306 1.00 41.91 208 PRO A CA 1
ATOM 1663 C C . PRO A 1 208 ? 12.312 21.300 -1.136 1.00 41.91 208 PRO A C 1
ATOM 1665 O O . PRO A 1 208 ? 12.510 22.450 -0.730 1.00 41.91 208 PRO A O 1
ATOM 1668 N N . PRO A 1 209 ? 13.332 20.481 -1.456 1.00 53.34 209 PRO A N 1
ATOM 1669 C CA . PRO A 1 209 ? 14.711 20.953 -1.490 1.00 53.34 209 PRO A CA 1
ATOM 1670 C C . PRO A 1 209 ? 14.842 22.114 -2.491 1.00 53.34 209 PRO A C 1
ATOM 1672 O O . PRO A 1 209 ? 14.136 22.122 -3.506 1.00 53.34 209 PRO A O 1
ATOM 1675 N N . PRO A 1 210 ? 15.729 23.095 -2.234 1.00 46.78 210 PRO A N 1
ATOM 1676 C CA . PRO A 1 210 ? 15.927 24.207 -3.153 1.00 46.78 210 PRO A CA 1
ATOM 1677 C C . PRO A 1 210 ? 16.318 23.672 -4.542 1.00 46.78 210 PRO A C 1
ATOM 1679 O O . PRO A 1 210 ? 17.127 22.741 -4.630 1.00 46.78 210 PRO A O 1
ATOM 1682 N N . PRO A 1 211 ? 15.748 24.220 -5.630 1.00 48.09 211 PRO A N 1
ATOM 1683 C CA . PRO A 1 211 ? 16.036 23.735 -6.970 1.00 48.09 211 PRO A CA 1
ATOM 1684 C C . PRO A 1 211 ? 17.519 23.958 -7.322 1.00 48.09 211 PRO A C 1
ATOM 1686 O O . PRO A 1 211 ? 18.119 24.943 -6.873 1.00 48.09 211 PRO A O 1
ATOM 1689 N N . PRO A 1 212 ? 18.130 23.065 -8.126 1.00 57.75 212 PRO A N 1
ATOM 1690 C CA . PRO A 1 212 ? 19.532 23.181 -8.510 1.00 57.75 212 PRO A CA 1
ATOM 1691 C C . PRO A 1 212 ? 19.798 24.492 -9.278 1.00 57.75 212 PRO A C 1
ATOM 1693 O O . PRO A 1 212 ? 18.896 25.002 -9.947 1.00 57.75 212 PRO A O 1
ATOM 1696 N N . PRO A 1 213 ? 21.037 25.028 -9.247 1.00 51.66 213 PRO A N 1
ATOM 1697 C CA . PRO A 1 213 ? 21.394 26.314 -9.864 1.00 51.66 213 PRO A CA 1
ATOM 1698 C C . PRO A 1 213 ? 21.005 26.443 -11.346 1.00 51.66 213 PRO A C 1
ATOM 1700 O O . PRO A 1 213 ? 20.682 27.532 -11.809 1.00 51.66 213 PRO A O 1
ATOM 1703 N N . SER A 1 214 ? 20.967 25.328 -12.083 1.00 44.19 214 SER A N 1
ATOM 1704 C CA . SER A 1 214 ? 20.559 25.271 -13.493 1.00 44.19 214 SER A CA 1
ATOM 1705 C C . SER A 1 214 ? 19.071 25.557 -13.737 1.00 44.19 214 SER A C 1
ATOM 1707 O O . SER A 1 214 ? 18.692 25.875 -14.859 1.00 44.19 214 SER A O 1
ATOM 1709 N N . MET A 1 215 ? 18.227 25.468 -12.706 1.00 33.66 215 MET A N 1
ATOM 1710 C CA . MET A 1 215 ? 16.776 25.654 -12.801 1.00 33.66 215 MET A CA 1
ATOM 1711 C C . MET A 1 215 ? 16.348 27.122 -12.611 1.00 33.66 215 MET A C 1
ATOM 1713 O O . MET A 1 215 ? 15.241 27.491 -12.990 1.00 33.66 215 MET A O 1
ATOM 1717 N N . TRP A 1 216 ? 17.233 27.979 -12.086 1.00 36.84 216 TRP A N 1
ATOM 1718 C CA . TRP A 1 216 ? 16.971 29.416 -11.914 1.00 36.84 216 TRP A CA 1
ATOM 1719 C C . TRP A 1 216 ? 16.951 30.184 -13.245 1.00 36.84 216 TRP A C 1
ATOM 1721 O O . TRP A 1 216 ? 16.308 31.223 -13.346 1.00 36.84 216 TRP A O 1
ATOM 1731 N N . LEU A 1 217 ? 17.591 29.644 -14.288 1.00 35.12 217 LEU A N 1
ATOM 1732 C CA . LEU A 1 217 ? 17.606 30.221 -15.639 1.00 35.12 217 LEU A CA 1
ATOM 1733 C C . LEU A 1 217 ? 16.315 29.972 -16.440 1.00 35.12 217 LEU A C 1
ATOM 1735 O O . LEU A 1 217 ? 16.122 30.612 -17.467 1.00 35.12 217 LEU A O 1
ATOM 1739 N N . ALA A 1 218 ? 15.427 29.083 -15.981 1.00 38.91 218 ALA A N 1
ATOM 1740 C CA . ALA A 1 218 ? 14.208 28.701 -16.705 1.00 38.91 218 ALA A CA 1
ATOM 1741 C C . ALA A 1 218 ? 12.918 29.369 -16.185 1.00 38.91 218 ALA A C 1
ATOM 1743 O O . ALA A 1 218 ? 11.852 29.119 -16.730 1.00 38.91 218 ALA A O 1
ATOM 1744 N N . VAL A 1 219 ? 12.990 30.197 -15.135 1.00 34.56 219 VAL A N 1
ATOM 1745 C CA . VAL A 1 219 ? 11.818 30.904 -14.564 1.00 34.56 219 VAL A CA 1
ATOM 1746 C C . VAL A 1 219 ? 11.801 32.398 -14.948 1.00 34.56 219 VAL A C 1
ATOM 1748 O O . VAL A 1 219 ? 10.919 33.145 -14.537 1.00 34.56 219 VAL A O 1
ATOM 1751 N N . LEU A 1 220 ? 12.749 32.847 -15.778 1.00 32.69 220 LEU A N 1
ATOM 1752 C CA . LEU A 1 220 ? 12.834 34.227 -16.287 1.00 32.69 220 LEU A CA 1
ATOM 1753 C C . LEU A 1 220 ? 12.901 34.327 -17.824 1.00 32.69 220 LEU A C 1
ATOM 1755 O O . LEU A 1 220 ? 13.258 35.378 -18.355 1.00 32.69 220 LEU A O 1
ATOM 1759 N N . LEU A 1 221 ? 12.511 33.267 -18.534 1.00 33.53 221 LEU A N 1
ATOM 1760 C CA . LEU A 1 221 ? 12.197 33.268 -19.968 1.00 33.53 221 LEU A CA 1
ATOM 1761 C C . LEU A 1 221 ? 10.853 32.570 -20.176 1.00 33.53 221 LEU A C 1
ATOM 1763 O O . LEU A 1 221 ? 10.104 33.024 -21.067 1.00 33.53 221 LEU A O 1
#

InterPro domains:
  IPR027417 P-loop containing nucleoside triphosphate hydrolase [G3DSA:3.40.50.300] (2-176)

Radius of gyration: 24.16 Å; chains: 1; bounding box: 50×48×73 Å

Sequence (221 aa):
MIALFLSHMYEEGRLITGVIFLYRISDVRISDATRRNFRLCQKLCGDTNMENVVIATNMWGQVDPDVGAARELELAAKDTFFRPALLQGAQLVRHHYTLGSARNILQSLIDKPPATLQIQRELVLERKDITETVAGQELNQEQRELVQPHRAQLAEIQRQMEIALAQKDAQSKLELEKLRDELLDEMRKSEREGVKDRQVASRAEATPPPPPPSMWLAVLL

Secondary structure (DSSP, 8-state):
-HHHHHHHHHHTT--B--EEEEEETT-SS--HHHHHHHHHHHHHH-GGGGGGEEEEEE-GGGS-HH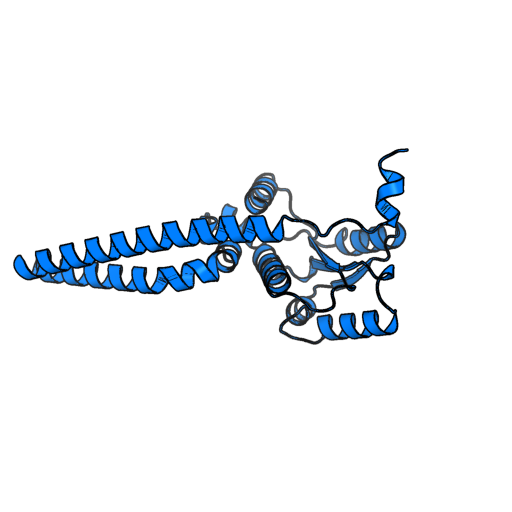HHHHHHHHHHH-TTTTHHHHHTT-EEEE--SSHHHHHHHHHHHHTSPPB--HHHIIIIIS---TTTSHHHHHHTHHHHHHHHHHHHHHHHHHHHHHHHHHTT-HHHHHHHHHHHHHHHHHHHHHHHHHHHHHHHHHHHHTSPPPPPGGGGGGS--

Organism: NCBI:txid2447956

Foldseek 3Di:
DVLVVLQVCVVVVHFAQADEAEDELLDPDCDPVNLLVVVLVCLQQDLQRLLRYEYEYEPCVNDDVVSSVVSLCVQCPDPSHCVSSVVSNYHYYYDYVDPVRVVVVVVSRPPGDGDQGQSNCCCNVVVDDCCRRSSVCSVCVVVCVVCVVLVVVLVVLVVVLVVCVVVVVPPSNVVSVVVNVVSVVVNVVVVVVVVVVVVVVVVVVPDDDDDPPVCVVVVPD

pLDDT: mean 82.53, std 16.07, range [32.69, 97.0]